Protein AF-W4UM68-F1 (afdb_monomer_lite)

pLDDT: mean 83.58, std 19.36, range [28.12, 98.81]

Structure (mmCIF, N/CA/C/O backbone):
data_AF-W4UM68-F1
#
_entry.id   AF-W4UM68-F1
#
loop_
_atom_site.group_PDB
_atom_site.id
_atom_site.type_symbol
_atom_site.label_atom_id
_atom_site.label_alt_id
_atom_site.label_comp_id
_atom_site.label_asym_id
_atom_site.label_entity_id
_atom_site.label_seq_id
_atom_site.pdbx_PDB_ins_code
_atom_site.Cartn_x
_atom_site.Cartn_y
_atom_site.Cartn_z
_atom_site.occupancy
_atom_site.B_iso_or_equiv
_atom_site.auth_seq_id
_atom_site.auth_comp_id
_atom_site.auth_asym_id
_atom_site.auth_atom_id
_atom_site.pdbx_PDB_model_num
ATOM 1 N N . MET A 1 1 ? -48.677 -49.303 -10.075 1.00 46.16 1 MET A N 1
ATOM 2 C CA . MET A 1 1 ? -49.625 -50.369 -9.675 1.00 46.16 1 MET A CA 1
ATOM 3 C C . MET A 1 1 ? -50.292 -50.061 -8.321 1.00 46.16 1 MET A C 1
ATOM 5 O O . MET A 1 1 ? -50.433 -50.946 -7.497 1.00 46.16 1 MET A O 1
ATOM 9 N N . ILE A 1 2 ? -50.721 -48.809 -8.090 1.00 36.78 2 ILE A N 1
ATOM 10 C CA . ILE A 1 2 ? -51.568 -48.382 -6.953 1.00 36.78 2 ILE A CA 1
ATOM 11 C C . ILE A 1 2 ? -52.483 -47.261 -7.480 1.00 36.78 2 ILE A C 1
ATOM 13 O O . ILE A 1 2 ? -52.414 -46.116 -7.061 1.00 36.78 2 ILE A O 1
ATOM 17 N N . LEU A 1 3 ? -53.251 -47.559 -8.528 1.00 40.09 3 LEU A N 1
ATOM 18 C CA . LEU A 1 3 ? -54.240 -46.632 -9.103 1.00 40.09 3 LEU A CA 1
ATOM 19 C C . LEU A 1 3 ? -55.590 -47.319 -9.368 1.00 40.09 3 LEU A C 1
ATOM 21 O O . LEU A 1 3 ? -56.478 -46.717 -9.949 1.00 40.09 3 LEU A O 1
ATOM 25 N N . ASN A 1 4 ? -55.768 -48.565 -8.912 1.00 44.94 4 ASN A N 1
ATOM 26 C CA . ASN A 1 4 ? -56.890 -49.413 -9.327 1.00 44.94 4 ASN A CA 1
ATOM 27 C C . ASN A 1 4 ? -57.819 -49.871 -8.188 1.00 44.94 4 ASN A C 1
ATOM 29 O O . ASN A 1 4 ? -58.494 -50.882 -8.328 1.00 44.94 4 ASN A O 1
ATOM 33 N N . ILE A 1 5 ? -57.868 -49.148 -7.061 1.00 46.00 5 ILE A N 1
ATOM 34 C CA . ILE A 1 5 ? -58.781 -49.476 -5.939 1.00 46.00 5 ILE A CA 1
ATOM 35 C C . ILE A 1 5 ? -59.782 -48.346 -5.626 1.00 46.00 5 ILE A C 1
ATOM 37 O O . ILE A 1 5 ? -60.757 -48.568 -4.918 1.00 46.00 5 ILE A O 1
ATOM 41 N N . TYR A 1 6 ? -59.648 -47.151 -6.208 1.00 41.59 6 TYR A N 1
ATOM 42 C CA . TYR A 1 6 ? -60.530 -46.031 -5.844 1.00 41.59 6 TYR A CA 1
ATOM 43 C C . TYR A 1 6 ? -61.902 -46.014 -6.534 1.00 41.59 6 TYR A C 1
ATOM 45 O O . TYR A 1 6 ? -62.747 -45.200 -6.176 1.00 41.59 6 TYR A O 1
ATOM 53 N N . HIS A 1 7 ? -62.174 -46.916 -7.482 1.00 42.81 7 HIS A N 1
ATOM 54 C CA . HIS A 1 7 ? -63.378 -46.807 -8.313 1.00 42.81 7 HIS A CA 1
ATOM 55 C C . HIS A 1 7 ? -64.623 -47.573 -7.810 1.00 42.81 7 HIS A C 1
ATOM 57 O O . HIS A 1 7 ? -65.645 -47.546 -8.494 1.00 42.81 7 HIS A O 1
ATOM 63 N N . ILE A 1 8 ? -64.585 -48.245 -6.644 1.00 44.06 8 ILE A N 1
ATOM 64 C CA . ILE A 1 8 ? -65.668 -49.167 -6.205 1.00 44.06 8 ILE A CA 1
ATOM 65 C C . ILE A 1 8 ? -66.183 -48.898 -4.768 1.00 44.06 8 ILE A C 1
ATOM 67 O O . ILE A 1 8 ? -66.708 -49.794 -4.127 1.00 44.06 8 ILE A O 1
ATOM 71 N N . LEU A 1 9 ? -66.100 -47.676 -4.222 1.00 39.34 9 LEU A N 1
ATOM 72 C CA . LEU A 1 9 ? -66.688 -47.396 -2.888 1.00 39.34 9 LEU A CA 1
ATOM 73 C C . LEU A 1 9 ? -67.488 -46.085 -2.756 1.00 39.34 9 LEU A C 1
ATOM 75 O O . LEU A 1 9 ? -67.764 -45.652 -1.646 1.00 39.34 9 LEU A O 1
ATOM 79 N N . CYS A 1 10 ? -67.939 -45.486 -3.862 1.00 41.22 10 CYS A N 1
ATOM 80 C CA . CYS A 1 10 ? -68.882 -44.354 -3.830 1.00 41.22 10 CYS A CA 1
ATOM 81 C C . CYS A 1 10 ? -70.210 -44.689 -4.524 1.00 41.22 10 CYS A C 1
ATOM 83 O O . CYS A 1 10 ? -70.720 -43.919 -5.336 1.00 41.22 10 CYS A O 1
ATOM 85 N N . LYS A 1 11 ? -70.776 -45.860 -4.217 1.00 46.94 11 LYS A N 1
ATOM 86 C CA . LYS A 1 11 ? -72.188 -46.138 -4.481 1.00 46.94 11 LYS A CA 1
ATOM 87 C C . LYS A 1 11 ? -72.894 -46.250 -3.134 1.00 46.94 11 LYS A C 1
ATOM 89 O O . LYS A 1 11 ? -72.558 -47.117 -2.342 1.00 46.94 11 LYS A O 1
ATOM 94 N N . GLU A 1 12 ? -73.863 -45.357 -2.959 1.00 45.59 12 GLU A N 1
ATOM 95 C CA . GLU A 1 12 ? -74.868 -45.289 -1.892 1.00 45.59 12 GLU A CA 1
ATOM 96 C C . GLU A 1 12 ? -74.512 -44.462 -0.636 1.00 45.59 12 GLU A C 1
ATOM 98 O O . GLU A 1 12 ? -73.661 -44.800 0.176 1.00 45.59 12 GLU A O 1
ATOM 103 N N . ASN A 1 13 ? -75.286 -43.377 -0.481 1.00 44.16 13 ASN A N 1
ATOM 104 C CA . ASN A 1 13 ? -75.595 -42.639 0.750 1.00 44.16 13 ASN A CA 1
ATOM 105 C C . ASN A 1 13 ? -74.514 -41.750 1.395 1.00 44.16 13 ASN A C 1
ATOM 107 O O . ASN A 1 13 ? -73.909 -42.110 2.397 1.00 44.16 13 ASN A O 1
ATOM 111 N N . ASN A 1 14 ? -74.395 -40.515 0.882 1.00 43.47 14 ASN A N 1
ATOM 112 C CA . ASN A 1 14 ? -74.393 -39.230 1.626 1.00 43.47 14 ASN A CA 1
ATOM 113 C C . ASN A 1 14 ? -73.586 -38.156 0.879 1.00 43.47 14 ASN A C 1
ATOM 115 O O . ASN A 1 14 ? -72.484 -37.770 1.271 1.00 43.47 14 ASN A O 1
ATOM 119 N N . HIS A 1 15 ? -74.184 -37.611 -0.181 1.00 45.41 15 HIS A N 1
ATOM 120 C CA . HIS A 1 15 ? -73.576 -36.595 -1.048 1.00 45.41 15 HIS A CA 1
ATOM 121 C C . HIS A 1 15 ? -73.260 -35.245 -0.369 1.00 45.41 15 HIS A C 1
ATOM 123 O O . HIS A 1 15 ? -72.615 -34.402 -0.984 1.00 45.41 15 HIS A O 1
ATOM 129 N N . TYR A 1 16 ? -73.665 -35.018 0.887 1.00 42.50 16 TYR A N 1
ATOM 130 C CA . TYR A 1 16 ? -73.477 -33.722 1.556 1.00 42.50 16 TYR A CA 1
ATOM 131 C C . TYR A 1 16 ? -72.309 -33.675 2.559 1.00 42.50 16 TYR A C 1
ATOM 133 O O . TYR A 1 16 ? -71.824 -32.590 2.884 1.00 42.50 16 TYR A O 1
ATOM 141 N N . PHE A 1 17 ? -71.819 -34.825 3.044 1.00 43.19 17 PHE A N 1
ATOM 142 C CA . PHE A 1 17 ? -70.740 -34.874 4.046 1.00 43.19 17 PHE A CA 1
ATOM 143 C C . PHE A 1 17 ? -69.341 -35.040 3.418 1.00 43.19 17 PHE A C 1
ATOM 145 O O . PHE A 1 17 ? -68.350 -34.558 3.972 1.00 43.19 17 PHE A O 1
ATOM 152 N N . SER A 1 18 ? -69.248 -35.651 2.229 1.00 47.53 18 SER A N 1
ATOM 153 C CA . SER A 1 18 ? -67.964 -35.871 1.537 1.00 47.53 18 SER A CA 1
ATOM 154 C C . SER A 1 18 ? -67.383 -34.569 0.968 1.00 47.53 18 SER A C 1
ATOM 156 O O . SER A 1 18 ? -66.203 -34.292 1.177 1.00 47.53 18 SER A O 1
ATOM 158 N N . MET A 1 19 ? -68.228 -33.696 0.401 1.00 46.91 19 MET A N 1
ATOM 159 C CA . MET A 1 19 ? -67.792 -32.426 -0.193 1.00 46.91 19 MET A CA 1
ATOM 160 C C . MET A 1 19 ? -67.047 -31.530 0.806 1.00 46.91 19 MET A C 1
ATOM 162 O O . MET A 1 19 ? -65.942 -31.077 0.524 1.00 46.91 19 MET A O 1
ATOM 166 N N . LYS A 1 20 ? -67.595 -31.286 2.008 1.00 47.84 20 LYS A N 1
ATOM 167 C CA . LYS A 1 20 ? -66.935 -30.419 3.011 1.00 47.84 20 LYS A CA 1
ATOM 168 C C . LYS A 1 20 ? -65.564 -30.944 3.447 1.00 47.84 20 LYS A C 1
ATOM 170 O O . LYS A 1 20 ? -64.701 -30.148 3.814 1.00 47.84 20 LYS A O 1
ATOM 175 N N . THR A 1 21 ? -65.376 -32.259 3.421 1.00 50.56 21 THR A N 1
ATOM 176 C CA . THR A 1 21 ? -64.133 -32.916 3.833 1.00 50.56 21 THR A CA 1
ATOM 177 C C . THR A 1 21 ? -63.099 -32.862 2.703 1.00 50.56 21 THR A C 1
ATOM 179 O O . THR A 1 21 ? -61.952 -32.492 2.946 1.00 50.56 21 THR A O 1
ATOM 182 N N . GLU A 1 22 ? -63.519 -33.076 1.452 1.00 52.66 22 GLU A N 1
ATOM 183 C CA . GLU A 1 22 ? -62.681 -32.925 0.252 1.00 52.66 22 GLU A CA 1
ATOM 184 C C . GLU A 1 22 ? -62.224 -31.480 0.017 1.00 52.66 22 GLU A C 1
ATOM 186 O O . GLU A 1 22 ? -61.041 -31.248 -0.245 1.00 52.66 22 GLU A O 1
ATOM 191 N N . TYR A 1 23 ? -63.108 -30.487 0.185 1.00 52.81 23 TYR A N 1
ATOM 192 C CA . TYR A 1 23 ? -62.737 -29.067 0.085 1.00 52.81 23 TYR A CA 1
ATOM 193 C C . TYR A 1 23 ? -61.745 -28.656 1.178 1.00 52.81 23 TYR A C 1
ATOM 195 O O . TYR A 1 23 ? -60.839 -27.862 0.934 1.00 52.81 23 TYR A O 1
ATOM 203 N N . ARG A 1 24 ? -61.868 -29.216 2.388 1.00 54.75 24 ARG A N 1
ATOM 204 C CA . ARG A 1 24 ? -60.917 -28.957 3.477 1.00 54.75 24 ARG A CA 1
ATOM 205 C C . ARG A 1 24 ? -59.555 -29.592 3.216 1.00 54.75 24 ARG A C 1
ATOM 207 O O . ARG A 1 24 ? -58.555 -28.918 3.449 1.00 54.75 24 ARG A O 1
ATOM 214 N N . CYS A 1 25 ? -59.506 -30.826 2.708 1.00 53.31 25 CYS A N 1
ATOM 215 C CA . CYS A 1 25 ? -58.262 -31.518 2.350 1.00 53.31 25 CYS A CA 1
ATOM 216 C C . CYS A 1 25 ? -57.537 -30.859 1.168 1.00 53.31 25 CYS A C 1
ATOM 218 O O . CYS A 1 25 ? -56.324 -30.682 1.220 1.00 53.31 25 CYS A O 1
ATOM 220 N N . THR A 1 26 ? -58.259 -30.440 0.129 1.00 61.75 26 THR A N 1
ATOM 221 C CA . THR A 1 26 ? -57.668 -29.738 -1.027 1.00 61.75 26 THR A CA 1
ATOM 222 C C . THR A 1 26 ? -57.156 -28.346 -0.656 1.00 61.75 26 THR A C 1
ATOM 224 O O . THR A 1 26 ? -56.062 -27.971 -1.076 1.00 61.75 26 THR A O 1
ATOM 227 N N . LEU A 1 27 ? -57.873 -27.612 0.204 1.00 60.66 27 LEU A N 1
ATOM 228 C CA . LEU A 1 27 ? -57.419 -26.314 0.710 1.00 60.66 27 LEU A CA 1
ATOM 229 C C . LEU A 1 27 ? -56.190 -26.448 1.627 1.00 60.66 27 LEU A C 1
ATOM 231 O O . LEU A 1 27 ? -55.250 -25.671 1.496 1.00 60.66 27 LEU A O 1
ATOM 235 N N . THR A 1 28 ? -56.147 -27.450 2.516 1.00 62.97 28 THR A N 1
ATOM 236 C CA . THR A 1 28 ? -54.965 -27.688 3.373 1.00 62.97 28 THR A CA 1
ATOM 237 C C . THR A 1 28 ? -53.754 -28.158 2.574 1.00 62.97 28 THR A C 1
ATOM 239 O O . THR A 1 28 ? -52.660 -27.656 2.812 1.00 62.97 28 THR A O 1
ATOM 242 N N . LEU A 1 29 ? -53.925 -29.041 1.585 1.00 62.03 29 LEU A N 1
ATOM 243 C CA . LEU A 1 29 ? -52.841 -29.451 0.683 1.00 62.03 29 LEU A CA 1
ATOM 244 C C . LEU A 1 29 ? -52.323 -28.280 -0.159 1.00 62.03 29 LEU A C 1
ATOM 246 O O . LEU A 1 29 ? -51.113 -28.139 -0.304 1.00 62.03 29 LEU A O 1
ATOM 250 N N . GLY A 1 30 ? -53.209 -27.405 -0.648 1.00 66.75 30 GLY A N 1
ATOM 251 C CA . GLY A 1 30 ? -52.826 -26.185 -1.364 1.00 66.75 30 GLY A CA 1
ATOM 252 C C . GLY A 1 30 ? -52.080 -25.179 -0.484 1.00 66.75 30 GLY A C 1
ATOM 253 O O . GLY A 1 30 ? -51.106 -24.576 -0.936 1.00 66.75 30 GLY A O 1
ATOM 254 N N . ILE A 1 31 ? -52.465 -25.039 0.790 1.00 68.12 31 ILE A N 1
ATOM 255 C CA . ILE A 1 31 ? -51.754 -24.202 1.772 1.00 68.12 31 ILE A CA 1
ATOM 256 C C . ILE A 1 31 ? -50.375 -24.795 2.096 1.00 68.12 31 ILE A C 1
ATOM 258 O O . ILE A 1 31 ? -49.393 -24.062 2.143 1.00 68.12 31 ILE A O 1
ATOM 262 N N . ILE A 1 32 ? -50.261 -26.116 2.249 1.00 68.31 32 ILE A N 1
ATOM 263 C CA . ILE A 1 32 ? -48.970 -26.787 2.477 1.00 68.31 32 ILE A CA 1
ATOM 264 C C . ILE A 1 32 ? -48.056 -26.633 1.256 1.00 68.31 32 ILE A C 1
ATOM 266 O O . ILE A 1 32 ? -46.893 -26.285 1.429 1.00 68.31 32 ILE A O 1
ATOM 270 N N . PHE A 1 33 ? -48.576 -26.813 0.036 1.00 64.12 33 PHE A N 1
ATOM 271 C CA . PHE A 1 33 ? -47.802 -26.643 -1.200 1.00 64.12 33 PHE A CA 1
ATOM 272 C C . PHE A 1 33 ? -47.329 -25.199 -1.397 1.00 64.12 33 PHE A C 1
ATOM 274 O O . PHE A 1 33 ? -46.189 -24.964 -1.794 1.00 64.12 33 PHE A O 1
ATOM 281 N N . SER A 1 34 ? -48.183 -24.221 -1.089 1.00 63.19 34 SER A N 1
ATOM 282 C CA . SER A 1 34 ? -47.840 -22.798 -1.191 1.00 63.19 34 SER A CA 1
ATOM 283 C C . SER A 1 34 ? -46.871 -22.351 -0.094 1.00 63.19 34 SER A C 1
ATOM 285 O O . SER A 1 34 ? -45.933 -21.622 -0.403 1.00 63.19 34 SER A O 1
ATOM 287 N N . LEU A 1 35 ? -46.999 -22.851 1.141 1.00 62.62 35 LEU A N 1
ATOM 288 C CA . LEU A 1 35 ? -46.018 -22.636 2.213 1.00 62.62 35 LEU A CA 1
ATOM 289 C C . LEU A 1 35 ? -44.677 -23.324 1.916 1.00 62.62 35 LEU A C 1
ATOM 291 O O . LEU A 1 35 ? -43.630 -22.727 2.153 1.00 62.62 35 LEU A O 1
ATOM 295 N N . SER A 1 36 ? -44.676 -24.534 1.342 1.00 61.16 36 SER A N 1
ATOM 296 C CA . SER A 1 36 ? -43.442 -25.221 0.936 1.00 61.16 36 SER A CA 1
ATOM 297 C C . SER A 1 36 ? -42.757 -24.536 -0.244 1.00 61.16 36 SER A C 1
ATOM 299 O O . SER A 1 36 ? -41.532 -24.475 -0.282 1.00 61.16 36 SER A O 1
ATOM 301 N N . PHE A 1 37 ? -43.531 -23.974 -1.179 1.00 61.31 37 PHE A N 1
ATOM 302 C CA . PHE A 1 37 ? -43.010 -23.190 -2.299 1.00 61.31 37 PHE A CA 1
ATOM 303 C C . PHE A 1 37 ? -42.438 -21.851 -1.808 1.00 61.31 37 PHE A C 1
ATOM 305 O O . PHE A 1 37 ? -41.330 -21.492 -2.191 1.00 61.31 37 PHE A O 1
ATOM 312 N N . LEU A 1 38 ? -43.109 -21.168 -0.869 1.00 58.19 38 LEU A N 1
ATOM 313 C CA . LEU A 1 38 ? -42.574 -19.964 -0.218 1.00 58.19 38 LEU A CA 1
ATOM 314 C C . LEU A 1 38 ? -41.279 -20.256 0.563 1.00 58.19 38 LEU A C 1
ATOM 316 O O . LEU A 1 38 ? -40.340 -19.468 0.495 1.00 58.19 38 LEU A O 1
ATOM 320 N N . CYS A 1 39 ? -41.197 -21.400 1.253 1.00 55.53 39 CYS A N 1
ATOM 321 C CA . CYS A 1 39 ? -39.974 -21.855 1.925 1.00 55.53 39 CYS A CA 1
ATOM 322 C C . CYS A 1 39 ? -38.842 -22.195 0.942 1.00 55.53 39 CYS A C 1
ATOM 324 O O . CYS A 1 39 ? -37.682 -21.925 1.233 1.00 55.53 39 CYS A O 1
ATOM 326 N N . PHE A 1 40 ? -39.146 -22.749 -0.234 1.00 54.91 40 PHE A N 1
ATOM 327 C CA . PHE A 1 40 ? -38.128 -23.046 -1.248 1.00 54.91 40 PHE A CA 1
ATOM 328 C C . PHE A 1 40 ? -37.497 -21.771 -1.834 1.00 54.91 40 PHE A C 1
ATOM 330 O O . PHE A 1 40 ? -36.290 -21.737 -2.072 1.00 54.91 40 PHE A O 1
ATOM 337 N N . PHE A 1 41 ? -38.279 -20.698 -2.003 1.00 54.06 41 PHE A N 1
ATOM 338 C CA . PHE A 1 41 ? -37.764 -19.410 -2.485 1.00 54.06 41 PHE A CA 1
ATOM 339 C C . PHE A 1 41 ? -36.992 -18.617 -1.422 1.00 54.06 41 PHE A C 1
ATOM 341 O O . PHE A 1 41 ? -36.070 -17.883 -1.778 1.00 54.06 41 PHE A O 1
ATOM 348 N N . THR A 1 42 ? -37.291 -18.779 -0.129 1.00 51.62 42 THR A N 1
ATOM 349 C CA . THR A 1 42 ? -36.518 -18.114 0.937 1.00 51.62 42 THR A CA 1
ATOM 350 C C . THR A 1 42 ? -35.164 -18.777 1.195 1.00 51.62 42 THR A C 1
ATOM 352 O O . THR A 1 42 ? -34.214 -18.082 1.551 1.00 51.62 42 THR A O 1
ATOM 355 N N . ILE A 1 43 ? -35.024 -20.084 0.947 1.00 52.19 43 ILE A N 1
ATOM 356 C CA . ILE A 1 43 ? -33.739 -20.797 1.080 1.00 52.19 43 ILE A CA 1
ATOM 357 C C . ILE A 1 43 ? -32.812 -20.509 -0.118 1.00 52.19 43 ILE A C 1
ATOM 359 O O . ILE A 1 43 ? -31.598 -20.439 0.051 1.00 52.19 43 ILE A O 1
ATOM 363 N N . ALA A 1 44 ? -33.363 -20.266 -1.313 1.00 51.84 44 ALA A N 1
ATOM 364 C CA . ALA A 1 44 ? -32.578 -19.971 -2.518 1.00 51.84 44 ALA A CA 1
ATOM 365 C C . ALA A 1 44 ? -31.965 -18.552 -2.554 1.00 51.84 44 ALA A C 1
ATOM 367 O O . ALA A 1 44 ? -31.066 -18.297 -3.352 1.00 51.84 44 ALA A O 1
ATOM 368 N N . GLY A 1 45 ? -32.438 -17.629 -1.709 1.00 49.16 45 GLY A N 1
ATOM 369 C CA . GLY A 1 45 ? -31.999 -16.226 -1.695 1.00 49.16 45 GLY A CA 1
ATOM 370 C C . GLY A 1 45 ? -30.942 -15.874 -0.645 1.00 49.16 45 GLY A C 1
ATOM 371 O O . GLY A 1 45 ? -30.504 -14.727 -0.591 1.00 49.16 45 GLY A O 1
ATOM 372 N N . CYS A 1 46 ? -30.531 -16.816 0.207 1.00 47.81 46 CYS A N 1
ATOM 373 C CA . CYS A 1 46 ? -29.590 -16.539 1.290 1.00 47.81 46 CYS A CA 1
ATOM 374 C C . CYS A 1 46 ? -28.146 -16.799 0.840 1.00 47.81 46 CYS A C 1
ATOM 376 O O . CYS A 1 46 ? -27.478 -17.696 1.348 1.00 47.81 46 CYS A O 1
ATOM 378 N N . THR A 1 47 ? -27.664 -16.027 -0.135 1.00 63.28 47 THR A N 1
ATOM 379 C CA . THR A 1 47 ? -26.236 -16.031 -0.474 1.00 63.28 47 THR A CA 1
ATOM 380 C C . THR A 1 47 ? -25.455 -15.430 0.689 1.00 63.28 47 THR A C 1
ATOM 382 O O . THR A 1 47 ? -25.759 -14.316 1.131 1.00 63.28 47 THR A O 1
ATOM 385 N N . SER A 1 48 ? -24.470 -16.153 1.217 1.00 77.06 48 SER A N 1
ATOM 386 C CA . SER A 1 48 ? -23.604 -15.621 2.263 1.00 77.06 48 SER A CA 1
ATOM 387 C C . SER A 1 48 ? -22.841 -14.410 1.725 1.00 77.06 48 SER A C 1
ATOM 389 O O . SER A 1 48 ? -22.461 -14.353 0.554 1.00 77.06 48 SER A O 1
ATOM 391 N N . LYS A 1 49 ? -22.563 -13.443 2.606 1.00 85.56 49 LYS A N 1
ATOM 392 C CA . LYS A 1 49 ? -21.761 -12.247 2.301 1.00 85.56 49 LYS A CA 1
ATOM 393 C C . LYS A 1 49 ? -20.414 -12.571 1.630 1.00 85.56 49 LYS A C 1
ATOM 395 O O . LYS A 1 49 ? -19.859 -11.729 0.929 1.00 85.56 49 LYS A O 1
ATOM 400 N N . TYR A 1 50 ? -19.897 -13.780 1.841 1.00 91.69 50 TYR A N 1
ATOM 401 C CA . TYR A 1 50 ? -18.602 -14.225 1.344 1.00 91.69 50 TYR A CA 1
ATOM 402 C C . TYR A 1 50 ? -18.683 -15.100 0.091 1.00 91.69 50 TYR A C 1
ATOM 404 O O . TYR A 1 50 ? -17.634 -15.387 -0.475 1.00 91.69 50 TYR A O 1
ATOM 412 N N . ASP A 1 51 ? -19.872 -15.502 -0.374 1.00 91.12 51 ASP A N 1
ATOM 413 C CA . ASP A 1 51 ? -20.024 -16.513 -1.435 1.00 91.12 51 ASP A CA 1
ATOM 414 C C . ASP A 1 51 ? -19.228 -16.163 -2.691 1.00 91.12 51 ASP A C 1
ATOM 416 O O . ASP A 1 51 ? -18.455 -16.982 -3.185 1.00 91.12 51 ASP A O 1
ATOM 420 N N . TYR A 1 52 ? -19.353 -14.922 -3.163 1.00 92.88 52 TYR A N 1
ATOM 421 C CA . TYR A 1 52 ? -18.621 -14.439 -4.332 1.00 92.88 52 TYR A CA 1
ATOM 422 C C . TYR A 1 52 ? -17.098 -14.504 -4.134 1.00 92.88 52 TYR A C 1
ATOM 424 O O . TYR A 1 52 ? -16.370 -14.997 -4.994 1.00 92.88 52 TYR A O 1
ATOM 432 N N . ILE A 1 53 ? -16.603 -14.062 -2.975 1.00 95.31 53 ILE A N 1
ATOM 433 C CA . ILE A 1 53 ? -15.166 -14.066 -2.687 1.00 95.31 53 ILE A CA 1
ATOM 434 C C . ILE A 1 53 ? -14.643 -15.487 -2.477 1.00 95.31 53 ILE A C 1
ATOM 436 O O . ILE A 1 53 ? -13.550 -15.794 -2.937 1.00 95.31 53 ILE A O 1
ATOM 440 N N . TYR A 1 54 ? -15.401 -16.379 -1.843 1.00 95.19 54 TYR A N 1
ATOM 441 C CA . TYR A 1 54 ? -15.008 -17.779 -1.669 1.00 95.19 54 TYR A CA 1
ATOM 442 C C . TYR A 1 54 ? -15.016 -18.558 -2.983 1.00 95.19 54 TYR A C 1
ATOM 444 O O . TYR A 1 54 ? -14.143 -19.403 -3.184 1.00 95.19 54 TYR A O 1
ATOM 452 N N . GLN A 1 55 ? -15.925 -18.238 -3.907 1.00 94.12 55 GLN A N 1
ATOM 453 C CA . GLN A 1 55 ? -15.866 -18.749 -5.279 1.00 94.12 55 GLN A CA 1
ATOM 454 C C . GLN A 1 55 ? -14.577 -18.308 -5.978 1.00 94.12 55 GLN A C 1
ATOM 456 O O . GLN A 1 55 ? -13.908 -19.130 -6.605 1.00 94.12 55 GLN A O 1
ATOM 461 N N . ILE A 1 56 ? -14.192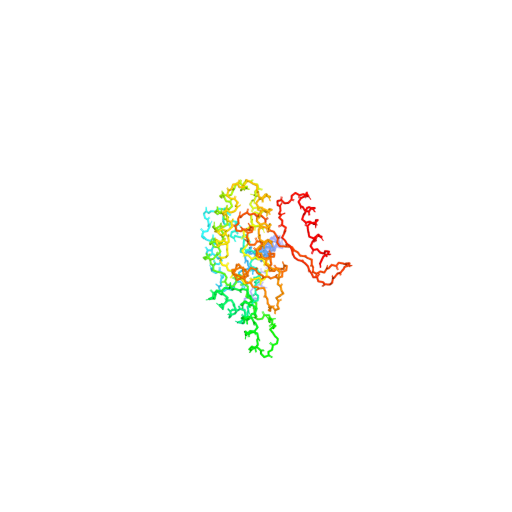 -17.036 -5.826 1.00 93.94 56 ILE A N 1
ATOM 462 C CA . ILE A 1 56 ? -12.926 -16.526 -6.363 1.00 93.94 56 ILE A CA 1
ATOM 463 C C . ILE A 1 56 ? -11.731 -17.207 -5.692 1.00 93.94 56 ILE A C 1
ATOM 465 O O . ILE A 1 56 ? -10.818 -17.624 -6.397 1.00 93.94 56 ILE A O 1
ATOM 469 N N . ALA A 1 57 ? -11.728 -17.334 -4.365 1.00 95.31 57 ALA A N 1
ATOM 470 C CA . ALA A 1 57 ? -10.605 -17.835 -3.573 1.00 95.31 57 ALA A CA 1
ATOM 471 C C . ALA A 1 57 ? -10.263 -19.307 -3.846 1.00 95.31 57 ALA A C 1
ATOM 473 O O . ALA A 1 57 ? -9.120 -19.713 -3.639 1.00 95.31 57 ALA A O 1
ATOM 474 N N . LYS A 1 58 ? -11.228 -20.105 -4.323 1.00 94.19 58 LYS A N 1
ATOM 475 C CA . LYS A 1 58 ? -11.072 -21.549 -4.566 1.00 94.19 58 LYS A CA 1
ATOM 476 C C . LYS A 1 58 ? -10.566 -22.260 -3.302 1.00 94.19 58 LYS A C 1
ATOM 478 O O . LYS A 1 58 ? -11.238 -22.236 -2.273 1.00 94.19 58 LYS A O 1
ATOM 483 N N . GLU A 1 59 ? -9.395 -22.886 -3.365 1.00 95.44 59 GLU A N 1
ATOM 484 C CA . GLU A 1 59 ? -8.755 -23.584 -2.244 1.00 95.44 59 GLU A CA 1
ATOM 485 C C . GLU A 1 59 ? -8.277 -22.607 -1.155 1.00 95.44 59 GLU A C 1
ATOM 487 O O . GLU A 1 59 ? -8.320 -22.932 0.029 1.00 95.44 59 GLU A O 1
ATOM 492 N N . ASN A 1 60 ? -7.943 -21.361 -1.518 1.00 97.56 60 ASN A N 1
ATOM 493 C CA . ASN A 1 60 ? -7.451 -20.345 -0.582 1.00 97.56 60 ASN A CA 1
ATOM 494 C C . ASN A 1 60 ? -8.544 -19.773 0.344 1.00 97.56 60 ASN A C 1
ATOM 496 O O . ASN A 1 60 ? -8.258 -18.977 1.238 1.00 97.56 60 ASN A O 1
ATOM 500 N N . LYS A 1 61 ? -9.810 -20.191 0.188 1.00 96.69 61 LYS A N 1
ATOM 501 C CA . LYS A 1 61 ? -10.905 -19.809 1.099 1.00 96.69 61 LYS A CA 1
ATOM 502 C C . LYS A 1 61 ? -10.599 -20.150 2.564 1.00 96.69 61 LYS A C 1
ATOM 504 O O . LYS A 1 61 ? -11.065 -19.450 3.459 1.00 96.69 61 LYS A O 1
ATOM 509 N N . GLU A 1 62 ? -9.805 -21.195 2.811 1.00 97.50 62 GLU A N 1
ATOM 510 C CA . GLU A 1 62 ? -9.388 -21.587 4.160 1.00 97.50 62 GLU A CA 1
ATOM 511 C C . GLU A 1 62 ? -8.512 -20.521 4.822 1.00 97.50 62 GLU A C 1
ATOM 513 O O . GLU A 1 62 ? -8.694 -20.234 6.003 1.00 97.50 62 GLU A O 1
ATOM 518 N N . GLU A 1 63 ? -7.609 -19.882 4.073 1.00 98.56 63 GLU A N 1
ATOM 519 C CA . GLU A 1 63 ? -6.806 -18.769 4.587 1.00 98.56 63 GLU A CA 1
ATOM 520 C C . GLU A 1 63 ? -7.700 -17.583 4.962 1.00 98.56 63 GLU A C 1
ATOM 522 O O . GLU A 1 63 ? -7.537 -17.003 6.034 1.00 98.56 63 GLU A O 1
ATOM 527 N N . LEU A 1 64 ? -8.707 -17.265 4.144 1.00 98.12 64 LEU A N 1
ATOM 528 C CA . LEU A 1 64 ? -9.650 -16.181 4.439 1.00 98.12 64 LEU A CA 1
ATOM 529 C C . LEU A 1 64 ? -10.490 -16.482 5.691 1.00 98.12 64 LEU A C 1
ATOM 531 O O . LEU A 1 64 ? -10.671 -15.609 6.542 1.00 98.12 64 LEU A O 1
ATOM 535 N N . GLN A 1 65 ? -10.956 -17.724 5.848 1.00 97.81 65 GLN A N 1
ATOM 536 C CA . GLN A 1 65 ? -11.691 -18.151 7.041 1.00 97.81 65 GLN A CA 1
ATOM 537 C C . GLN A 1 65 ? -10.817 -18.086 8.302 1.00 97.81 65 GLN A C 1
ATOM 539 O O . GLN A 1 65 ? -11.275 -17.587 9.331 1.00 97.81 65 GLN A O 1
ATOM 544 N N . LYS A 1 66 ? -9.539 -18.488 8.220 1.00 98.69 66 LYS A N 1
ATOM 545 C CA . LYS A 1 66 ? -8.585 -18.382 9.340 1.00 98.69 66 LYS A CA 1
ATOM 546 C C . LYS A 1 66 ? -8.464 -16.949 9.864 1.00 98.69 66 LYS A C 1
ATOM 548 O O . LYS A 1 66 ? -8.372 -16.766 11.074 1.00 98.69 66 LYS A O 1
ATOM 553 N N . VAL A 1 67 ? -8.497 -15.933 8.996 1.00 98.69 67 VAL A N 1
ATOM 554 C CA . VAL A 1 67 ? -8.461 -14.519 9.427 1.00 98.69 67 VAL A CA 1
ATOM 555 C C . VAL A 1 67 ? -9.712 -14.147 10.228 1.00 98.69 67 VAL A C 1
ATOM 557 O O . VAL A 1 67 ? -9.604 -13.515 11.280 1.00 98.69 67 VAL A O 1
ATOM 560 N N . LEU A 1 68 ? -10.899 -14.542 9.760 1.00 98.31 68 LEU A N 1
ATOM 561 C CA . LEU A 1 68 ? -12.158 -14.273 10.466 1.00 98.31 68 LEU A CA 1
ATOM 562 C C . LEU A 1 68 ? -12.194 -14.978 11.827 1.00 98.31 68 LEU A C 1
ATOM 564 O O . LEU A 1 68 ? -12.573 -14.371 12.831 1.00 98.31 68 LEU A O 1
ATOM 568 N N . ASP A 1 69 ? -11.757 -16.235 11.876 1.00 98.44 69 ASP A N 1
ATOM 569 C CA . ASP A 1 69 ? -11.699 -17.014 13.113 1.00 98.44 69 ASP A CA 1
ATOM 570 C C . ASP A 1 69 ? -10.694 -16.427 14.109 1.00 98.44 69 ASP A C 1
ATOM 572 O O . ASP A 1 69 ? -10.994 -16.341 15.304 1.00 98.44 69 ASP A O 1
ATOM 576 N N . TYR A 1 70 ? -9.542 -15.952 13.622 1.00 98.69 70 TYR A N 1
ATOM 577 C CA . TYR A 1 70 ? -8.519 -15.297 14.439 1.00 98.69 70 TYR A CA 1
ATOM 578 C C . TYR A 1 70 ? -9.080 -14.087 15.200 1.00 98.69 70 TYR A C 1
ATOM 580 O O . TYR A 1 70 ? -8.825 -13.927 16.394 1.00 98.69 70 TYR A O 1
ATOM 588 N N . TYR A 1 71 ? -9.915 -13.272 14.548 1.00 98.62 71 TYR A N 1
ATOM 589 C CA . TYR A 1 71 ? -10.514 -12.079 15.154 1.00 98.62 71 TYR A CA 1
ATOM 590 C C . TYR A 1 71 ? -11.903 -12.296 15.760 1.00 98.62 71 TYR A C 1
ATOM 592 O O . TYR A 1 71 ? -12.526 -11.334 16.199 1.00 98.62 71 TYR A O 1
ATOM 600 N N . LYS A 1 72 ? -12.402 -13.532 15.873 1.00 97.50 72 LYS A N 1
ATOM 601 C CA . LYS A 1 72 ? -13.773 -13.827 16.342 1.00 97.50 72 LYS A CA 1
ATOM 602 C C . LYS A 1 72 ? -14.130 -13.218 17.708 1.00 97.50 72 LYS A C 1
ATOM 604 O O . LYS A 1 72 ? -15.303 -12.983 17.988 1.00 97.50 72 LYS A O 1
ATOM 609 N N . LYS A 1 73 ? -13.133 -12.968 18.564 1.00 98.00 73 LYS A N 1
ATOM 610 C CA . LYS A 1 73 ? -13.297 -12.336 19.889 1.00 98.00 73 LYS A CA 1
ATOM 611 C C . LYS A 1 73 ? -13.064 -10.817 19.895 1.00 98.00 73 LYS A C 1
ATOM 613 O O . LYS A 1 73 ? -13.416 -10.167 20.872 1.00 98.00 73 LYS A O 1
ATOM 618 N N . ASP A 1 74 ? -12.496 -10.250 18.832 1.00 98.06 74 ASP A N 1
ATOM 619 C CA . ASP A 1 74 ? -12.264 -8.811 18.670 1.00 98.06 74 ASP A CA 1
ATOM 620 C C . ASP A 1 74 ? -13.241 -8.260 17.627 1.00 98.06 74 ASP A C 1
ATOM 622 O O . ASP A 1 74 ? -12.994 -8.300 16.423 1.00 98.06 74 ASP A O 1
ATOM 626 N N . SER A 1 75 ? -14.377 -7.738 18.095 1.00 96.56 75 SER A N 1
ATOM 627 C CA . SER A 1 75 ? -15.460 -7.295 17.206 1.00 96.56 75 SER A CA 1
ATOM 628 C C . SER A 1 75 ? -15.048 -6.209 16.203 1.00 96.56 75 SER A C 1
ATOM 630 O O . SER A 1 75 ? -15.640 -6.123 15.126 1.00 96.56 75 SER A O 1
ATOM 632 N N . ILE A 1 76 ? -14.050 -5.379 16.525 1.00 98.00 76 ILE A N 1
ATOM 633 C CA . ILE A 1 76 ? -13.629 -4.269 15.664 1.00 98.00 76 ILE A CA 1
ATOM 634 C C . ILE A 1 76 ? -12.642 -4.779 14.615 1.00 98.00 76 ILE A C 1
ATOM 636 O O . ILE A 1 76 ? -12.810 -4.487 13.428 1.00 98.00 76 ILE A O 1
ATOM 640 N N . LYS A 1 77 ? -11.654 -5.590 15.009 1.00 98.69 77 LYS A N 1
ATOM 641 C CA . LYS A 1 77 ? -10.743 -6.215 14.039 1.00 98.69 77 LYS A CA 1
ATOM 642 C C . LYS A 1 77 ? -11.448 -7.242 13.159 1.00 98.69 77 LYS A C 1
ATOM 644 O O . LYS A 1 77 ? -11.124 -7.331 11.980 1.00 98.69 77 LYS A O 1
ATOM 649 N N . TYR A 1 78 ? -12.468 -7.933 13.671 1.00 98.69 78 TYR A N 1
ATOM 650 C CA . TYR A 1 78 ? -13.321 -8.808 12.865 1.00 98.69 78 TYR A CA 1
ATOM 651 C C . TYR A 1 78 ? -14.000 -8.033 11.734 1.00 98.69 78 TYR A C 1
ATOM 653 O O . TYR A 1 78 ? -13.940 -8.450 10.584 1.00 98.69 78 TYR A O 1
ATOM 661 N N . LYS A 1 79 ? -14.587 -6.864 12.032 1.00 98.56 79 LYS A N 1
ATOM 662 C CA . LYS A 1 79 ? -15.189 -5.991 11.009 1.00 98.56 79 LYS A CA 1
ATOM 663 C C . LYS A 1 79 ? -14.165 -5.499 9.984 1.00 98.56 79 LYS A C 1
ATOM 665 O O . LYS A 1 79 ? -14.494 -5.368 8.813 1.00 98.56 79 LYS A O 1
ATOM 670 N N . ALA A 1 80 ? -12.929 -5.236 10.406 1.00 98.69 80 ALA A N 1
ATOM 671 C CA . ALA A 1 80 ? -11.851 -4.841 9.502 1.00 98.69 80 ALA A CA 1
ATOM 672 C C . ALA A 1 80 ? -11.402 -6.000 8.592 1.00 98.69 80 ALA A C 1
ATOM 674 O O . ALA A 1 80 ? -11.175 -5.795 7.400 1.00 98.69 80 ALA A O 1
ATOM 675 N N . ALA A 1 81 ? -11.310 -7.219 9.133 1.00 98.69 81 ALA A N 1
ATOM 676 C CA . ALA A 1 81 ? -11.040 -8.430 8.363 1.00 98.69 81 ALA A CA 1
ATOM 677 C C . ALA A 1 81 ? -12.148 -8.707 7.341 1.00 98.69 81 ALA A C 1
ATOM 679 O O . ALA A 1 81 ? -11.864 -8.925 6.167 1.00 98.69 81 ALA A O 1
ATOM 680 N N . ASP A 1 82 ? -13.403 -8.631 7.778 1.00 98.19 82 ASP A N 1
ATOM 681 C CA . ASP A 1 82 ? -14.594 -8.736 6.939 1.00 98.19 82 ASP A CA 1
ATOM 682 C C . ASP A 1 82 ? -14.596 -7.691 5.808 1.00 98.19 82 ASP A C 1
ATOM 684 O O . ASP A 1 82 ? -14.804 -8.048 4.646 1.00 98.19 82 ASP A O 1
ATOM 688 N N . PHE A 1 83 ? -14.282 -6.428 6.118 1.00 98.19 83 PHE A N 1
ATOM 689 C CA . PHE A 1 83 ? -14.124 -5.372 5.117 1.00 98.19 83 PHE A CA 1
ATOM 690 C C . PHE A 1 83 ? -13.049 -5.721 4.084 1.00 98.19 83 PHE A C 1
ATOM 692 O O . PHE A 1 83 ? -13.304 -5.613 2.887 1.00 98.19 83 PHE A O 1
ATOM 699 N N . LEU A 1 84 ? -11.860 -6.161 4.514 1.00 97.81 84 LEU A N 1
ATOM 700 C CA . LEU A 1 84 ? -10.807 -6.545 3.574 1.00 97.81 84 LEU A CA 1
ATOM 701 C C . LEU A 1 84 ? -11.254 -7.713 2.701 1.00 97.81 84 LEU A C 1
ATOM 703 O O . LEU A 1 84 ? -11.243 -7.561 1.485 1.00 97.81 84 LEU A O 1
ATOM 707 N N . ILE A 1 85 ? -11.691 -8.823 3.307 1.00 97.62 85 ILE A N 1
ATOM 708 C CA . ILE A 1 85 ? -12.069 -10.068 2.619 1.00 97.62 85 ILE A CA 1
ATOM 709 C C . ILE A 1 85 ? -13.145 -9.810 1.571 1.00 97.62 85 ILE A C 1
ATOM 711 O O . ILE A 1 85 ? -12.994 -10.229 0.426 1.00 97.62 85 ILE A O 1
ATOM 715 N N . THR A 1 86 ? -14.192 -9.063 1.916 1.00 96.06 86 THR A N 1
ATOM 716 C CA . THR A 1 86 ? -15.272 -8.754 0.967 1.00 96.06 86 THR A CA 1
ATOM 717 C C . THR A 1 86 ? -14.852 -7.887 -0.222 1.00 96.06 86 THR A C 1
ATOM 719 O O . THR A 1 86 ? -15.582 -7.831 -1.208 1.00 96.06 86 THR A O 1
ATOM 722 N N . ASN A 1 87 ? -13.661 -7.281 -0.186 1.00 95.12 87 ASN A N 1
ATOM 723 C CA . ASN A 1 87 ? -13.109 -6.445 -1.253 1.00 95.12 87 ASN A CA 1
ATOM 724 C C . ASN A 1 87 ? -11.879 -7.077 -1.948 1.00 95.12 87 ASN A C 1
ATOM 726 O O . ASN A 1 87 ? -11.150 -6.390 -2.660 1.00 95.12 87 ASN A O 1
ATOM 730 N N . MET A 1 88 ? -11.642 -8.390 -1.799 1.00 94.50 88 MET A N 1
ATOM 731 C CA . MET A 1 88 ? -10.470 -9.093 -2.372 1.00 94.50 88 MET A CA 1
ATOM 732 C C . MET A 1 88 ? -10.674 -9.644 -3.795 1.00 94.50 88 MET A C 1
ATOM 734 O O . MET A 1 88 ? -9.970 -10.562 -4.214 1.00 94.50 88 MET A O 1
ATOM 738 N N . ALA A 1 89 ? -11.638 -9.116 -4.555 1.00 92.19 89 ALA A N 1
ATOM 739 C CA . ALA A 1 89 ? -11.879 -9.554 -5.936 1.00 92.19 89 ALA A CA 1
ATOM 740 C C . ALA A 1 89 ? -10.787 -9.091 -6.924 1.00 92.19 89 ALA A C 1
ATOM 742 O O . ALA A 1 89 ? -10.669 -9.633 -8.028 1.00 92.19 89 ALA A O 1
ATOM 743 N N . HIS A 1 90 ? -10.005 -8.087 -6.522 1.00 91.25 90 HIS A N 1
ATOM 744 C CA . HIS A 1 90 ? -8.896 -7.520 -7.280 1.00 91.25 90 HIS A CA 1
ATOM 745 C C . HIS A 1 90 ? -7.641 -8.401 -7.223 1.00 91.25 90 HIS A C 1
ATOM 747 O O . HIS A 1 90 ? -7.596 -9.441 -6.565 1.00 91.25 90 HIS A O 1
ATOM 753 N N . GLY A 1 91 ? -6.617 -7.984 -7.955 1.00 92.12 91 GLY A N 1
ATOM 754 C CA . GLY A 1 91 ? -5.364 -8.698 -8.078 1.00 92.12 91 GLY A CA 1
ATOM 755 C C . GLY A 1 91 ? -4.316 -7.875 -8.808 1.00 92.12 91 GLY A C 1
ATOM 756 O O . GLY A 1 91 ? -4.441 -6.659 -8.967 1.00 92.12 91 GLY A O 1
ATOM 757 N N . TYR A 1 92 ? -3.288 -8.554 -9.288 1.00 92.56 92 TYR A N 1
ATOM 758 C CA . TYR A 1 92 ? -2.186 -7.931 -10.000 1.00 92.56 92 TYR A CA 1
ATOM 759 C C . TYR A 1 92 ? -1.706 -8.814 -11.152 1.00 92.56 92 TYR A C 1
ATOM 761 O O . TYR A 1 92 ? -1.793 -10.042 -11.079 1.00 92.56 92 TYR A O 1
ATOM 769 N N . PRO A 1 93 ? -1.177 -8.210 -12.222 1.00 91.44 93 PRO A N 1
ATOM 770 C CA . PRO A 1 93 ? -0.462 -8.949 -13.242 1.00 91.44 93 PRO A CA 1
ATOM 771 C C . PRO A 1 93 ? 0.897 -9.434 -12.721 1.00 91.44 93 PRO A C 1
ATOM 773 O O . PRO A 1 93 ? 1.632 -8.703 -12.058 1.00 91.44 93 PRO A O 1
ATOM 776 N N . TYR A 1 94 ? 1.245 -10.665 -13.064 1.00 89.50 94 TYR A N 1
ATOM 777 C CA . TYR A 1 94 ? 2.499 -11.323 -12.744 1.00 89.50 94 TYR A CA 1
ATOM 778 C C . TYR A 1 94 ? 3.260 -11.649 -14.025 1.00 89.50 94 TYR A C 1
ATOM 780 O O . TYR A 1 94 ? 2.752 -12.304 -14.933 1.00 89.50 94 TYR A O 1
ATOM 788 N N . THR A 1 95 ? 4.522 -11.239 -14.086 1.00 88.19 95 THR A N 1
ATOM 789 C CA . THR A 1 95 ? 5.426 -11.630 -15.167 1.00 88.19 95 THR A CA 1
ATOM 790 C C . THR A 1 95 ? 6.758 -12.072 -14.581 1.00 88.19 95 THR A C 1
ATOM 792 O O . THR A 1 95 ? 7.284 -11.442 -13.662 1.00 88.19 95 THR A O 1
ATOM 795 N N . THR A 1 96 ? 7.336 -13.137 -15.138 1.00 88.56 96 THR A N 1
ATOM 796 C CA . THR A 1 96 ? 8.660 -13.637 -14.730 1.00 88.56 96 THR A CA 1
ATOM 797 C C . THR A 1 96 ? 9.748 -12.585 -14.936 1.00 88.56 96 THR A C 1
ATOM 799 O O . THR A 1 96 ? 10.676 -12.489 -14.144 1.00 88.56 96 THR A O 1
ATOM 802 N N . THR A 1 97 ? 9.603 -11.736 -15.956 1.00 89.94 97 THR A N 1
ATOM 803 C CA . THR A 1 97 ? 10.507 -10.613 -16.224 1.00 89.94 97 THR A CA 1
ATOM 804 C C . THR A 1 97 ? 10.511 -9.588 -15.091 1.00 89.94 97 THR A C 1
ATOM 806 O O . THR A 1 97 ? 11.578 -9.134 -14.679 1.00 89.94 97 THR A O 1
ATOM 809 N N . MET A 1 98 ? 9.334 -9.217 -14.573 1.00 91.88 98 MET A N 1
ATOM 810 C CA . MET A 1 98 ? 9.247 -8.284 -13.446 1.00 91.88 98 MET A CA 1
ATOM 811 C C . MET A 1 98 ? 9.709 -8.926 -12.142 1.00 91.88 98 MET A C 1
ATOM 813 O O . MET A 1 98 ? 10.296 -8.234 -11.315 1.00 91.88 98 MET A O 1
ATOM 817 N N . ASP A 1 99 ? 9.510 -10.233 -11.977 1.00 91.88 99 ASP A N 1
ATOM 818 C CA . ASP A 1 99 ? 10.033 -10.977 -10.831 1.00 91.88 99 ASP A CA 1
ATOM 819 C C . ASP A 1 99 ? 11.573 -11.037 -10.845 1.00 91.88 99 ASP A C 1
ATOM 821 O O . ASP A 1 99 ? 12.216 -10.685 -9.859 1.00 91.88 99 ASP A O 1
ATOM 825 N N . GLU A 1 100 ? 12.191 -11.335 -11.995 1.00 93.25 100 GLU A N 1
ATOM 826 C CA . GLU A 1 100 ? 13.652 -11.273 -12.164 1.00 93.25 100 GLU A CA 1
ATOM 827 C C . GLU A 1 100 ? 14.188 -9.859 -11.894 1.00 93.25 100 GLU A C 1
ATOM 829 O O . GLU A 1 100 ? 15.215 -9.678 -11.224 1.00 93.25 100 GLU A O 1
ATOM 834 N N . TYR A 1 101 ? 13.490 -8.839 -12.401 1.00 94.31 101 TYR A N 1
ATOM 835 C CA . TYR A 1 101 ? 13.883 -7.451 -12.193 1.00 94.31 101 TYR A CA 1
ATOM 836 C C . TYR A 1 101 ? 13.791 -7.057 -10.719 1.00 94.31 101 TYR A C 1
ATOM 838 O O . TYR A 1 101 ? 14.748 -6.500 -10.176 1.00 94.31 101 TYR A O 1
ATOM 846 N N . LYS A 1 102 ? 12.703 -7.429 -10.040 1.00 94.88 102 LYS A N 1
ATOM 847 C CA . LYS A 1 102 ? 12.554 -7.277 -8.592 1.00 94.88 102 LYS A CA 1
ATOM 848 C C . LYS A 1 102 ? 13.692 -7.969 -7.852 1.00 94.88 102 LYS A C 1
ATOM 850 O O . LYS A 1 102 ? 14.363 -7.313 -7.059 1.00 94.88 102 LYS A O 1
ATOM 855 N N . CYS A 1 103 ? 13.964 -9.246 -8.119 1.00 94.69 103 CYS A N 1
ATOM 856 C CA . CYS A 1 103 ? 15.069 -9.976 -7.491 1.00 94.69 103 CYS A CA 1
ATOM 857 C C . CYS A 1 103 ? 16.402 -9.239 -7.663 1.00 94.69 103 CYS A C 1
ATOM 859 O O . CYS A 1 103 ? 17.113 -9.035 -6.679 1.00 94.69 103 CYS A O 1
ATOM 861 N N . SER A 1 104 ? 16.687 -8.759 -8.876 1.00 94.94 104 SER A N 1
ATOM 862 C CA . SER A 1 104 ? 17.908 -8.007 -9.186 1.00 94.94 104 SER A CA 1
ATOM 863 C C . SER A 1 104 ? 18.016 -6.715 -8.372 1.00 94.94 104 SER A C 1
ATOM 865 O O . SER A 1 104 ? 19.057 -6.458 -7.767 1.00 94.94 104 SER A O 1
ATOM 867 N N . ILE A 1 105 ? 16.938 -5.926 -8.304 1.00 95.12 105 ILE A N 1
ATOM 868 C CA . ILE A 1 105 ? 16.873 -4.686 -7.512 1.00 95.12 105 ILE A CA 1
ATOM 869 C C . ILE A 1 105 ? 17.039 -4.973 -6.017 1.00 95.12 105 ILE A C 1
ATOM 871 O O . ILE A 1 105 ? 17.736 -4.242 -5.309 1.00 95.12 105 ILE A O 1
ATOM 875 N N . MET A 1 106 ? 16.421 -6.048 -5.528 1.00 93.56 106 MET A N 1
ATOM 876 C CA . MET A 1 106 ? 16.469 -6.429 -4.119 1.00 93.56 106 MET A CA 1
ATOM 877 C C . MET A 1 106 ? 17.850 -6.953 -3.695 1.00 93.56 106 MET A C 1
ATOM 879 O O . MET A 1 106 ? 18.223 -6.801 -2.528 1.00 93.56 106 MET A O 1
ATOM 883 N N . SER A 1 107 ? 18.636 -7.512 -4.618 1.00 93.00 107 SER A N 1
ATOM 884 C CA . SER A 1 107 ? 19.971 -8.052 -4.334 1.00 93.00 107 SER A CA 1
ATOM 885 C C . SER A 1 107 ? 21.126 -7.077 -4.576 1.00 93.00 107 SER A C 1
ATOM 887 O O . SER A 1 107 ? 22.248 -7.378 -4.181 1.00 93.00 107 SER A O 1
ATOM 889 N N . CYS A 1 108 ? 20.902 -5.929 -5.225 1.00 90.62 108 CYS A N 1
ATOM 890 C CA . CYS A 1 108 ? 21.977 -4.991 -5.561 1.00 90.62 108 CYS A CA 1
ATOM 891 C C . CYS A 1 108 ? 21.911 -3.668 -4.786 1.00 90.62 108 CYS A C 1
ATOM 893 O O . CYS A 1 108 ? 20.848 -3.214 -4.351 1.00 90.62 108 CYS A O 1
ATOM 895 N N . THR A 1 109 ? 23.061 -3.001 -4.682 1.00 90.31 109 THR A N 1
ATOM 896 C CA . THR A 1 109 ? 23.137 -1.599 -4.260 1.00 90.31 109 THR A CA 1
ATOM 897 C C . THR A 1 109 ? 22.645 -0.708 -5.395 1.00 90.31 109 THR A C 1
ATOM 899 O O . THR A 1 109 ? 23.214 -0.713 -6.487 1.00 90.31 109 THR A O 1
ATOM 902 N N . ILE A 1 110 ? 21.590 0.064 -5.140 1.00 88.25 110 ILE A N 1
ATOM 903 C CA . ILE A 1 110 ? 21.027 0.983 -6.128 1.00 88.25 110 ILE A CA 1
ATOM 904 C C . ILE A 1 110 ? 21.812 2.292 -6.097 1.00 88.25 110 ILE A C 1
ATOM 906 O O . ILE A 1 110 ? 21.746 3.055 -5.136 1.00 88.25 110 ILE A O 1
ATOM 910 N N . THR A 1 111 ? 22.562 2.544 -7.165 1.00 87.00 111 THR A N 1
ATOM 911 C CA . THR A 1 111 ? 23.166 3.847 -7.462 1.00 87.00 111 THR A CA 1
ATOM 912 C C . THR A 1 111 ? 22.551 4.415 -8.739 1.00 87.00 111 THR A C 1
ATOM 914 O O . THR A 1 111 ? 21.788 3.744 -9.441 1.00 87.00 111 THR A O 1
ATOM 917 N N . LYS A 1 112 ? 22.847 5.683 -9.042 1.00 85.44 112 LYS A N 1
ATOM 918 C CA . LYS A 1 112 ? 22.250 6.405 -10.172 1.00 85.44 112 LYS A CA 1
ATOM 919 C C . LYS A 1 112 ? 22.407 5.620 -11.486 1.00 85.44 112 LYS A C 1
ATOM 921 O O . LYS A 1 112 ? 23.514 5.475 -11.990 1.00 85.44 112 LYS A O 1
ATOM 926 N N . GLY A 1 113 ? 21.286 5.167 -12.054 1.00 85.88 113 GLY A N 1
ATOM 927 C CA . GLY A 1 113 ? 21.225 4.515 -13.371 1.00 85.88 113 GLY A CA 1
ATOM 928 C C . GLY A 1 113 ? 21.362 2.987 -13.355 1.00 85.88 113 GLY A C 1
ATOM 929 O O . GLY A 1 113 ? 21.186 2.355 -14.400 1.00 85.88 113 GLY A O 1
ATOM 930 N N . VAL A 1 114 ? 21.618 2.370 -12.194 1.00 92.19 114 VAL A N 1
ATOM 931 C CA . VAL A 1 114 ? 21.692 0.902 -12.061 1.00 92.19 114 VAL A CA 1
ATOM 932 C C . VAL A 1 114 ? 20.355 0.258 -12.403 1.00 92.19 114 VAL A C 1
ATOM 934 O O . VAL A 1 114 ? 20.315 -0.703 -13.167 1.00 92.19 114 VAL A O 1
ATOM 937 N N . GLN A 1 115 ? 19.255 0.815 -11.899 1.00 92.19 115 GLN A N 1
ATOM 938 C CA . GLN A 1 115 ? 17.911 0.298 -12.138 1.00 92.19 115 GLN A CA 1
ATOM 939 C C . GLN A 1 115 ? 17.535 0.321 -13.628 1.00 92.19 115 GLN A C 1
ATOM 941 O O . GLN A 1 115 ? 16.958 -0.651 -14.115 1.00 92.19 115 GLN A O 1
ATOM 946 N N . ASP A 1 116 ? 17.923 1.378 -14.353 1.00 91.44 116 ASP A N 1
ATOM 947 C CA . ASP A 1 116 ? 17.656 1.530 -15.790 1.00 91.44 116 ASP A CA 1
ATOM 948 C C . ASP A 1 116 ? 18.509 0.521 -16.588 1.00 91.44 116 ASP A C 1
ATOM 950 O O . ASP A 1 116 ? 18.038 -0.121 -17.528 1.00 91.44 116 ASP A O 1
ATOM 954 N N . SER A 1 117 ? 19.766 0.321 -16.171 1.00 92.75 117 SER A N 1
ATOM 955 C CA . SER A 1 117 ? 20.704 -0.620 -16.799 1.00 92.75 117 SER A CA 1
ATOM 956 C C . SER A 1 117 ? 20.287 -2.080 -16.606 1.00 92.75 117 SER A C 1
ATOM 958 O O . SER A 1 117 ? 20.338 -2.870 -17.552 1.00 92.75 117 SER A O 1
ATOM 960 N N . LEU A 1 118 ? 19.851 -2.441 -15.395 1.00 93.81 118 LEU A N 1
ATOM 961 C CA . LEU A 1 118 ? 19.318 -3.768 -15.083 1.00 93.81 118 LEU A CA 1
ATOM 962 C C . LEU A 1 118 ? 18.078 -4.059 -15.918 1.00 93.81 118 LEU A C 1
ATOM 964 O O . LEU A 1 118 ? 18.009 -5.109 -16.558 1.00 93.81 118 LEU A O 1
ATOM 968 N N . TRP A 1 119 ? 17.143 -3.110 -15.968 1.00 92.81 119 TRP A N 1
ATOM 969 C CA . TRP A 1 119 ? 15.941 -3.270 -16.770 1.00 92.81 119 TRP A CA 1
ATOM 970 C C . TRP A 1 119 ? 16.264 -3.448 -18.251 1.00 92.81 119 TRP A C 1
ATOM 972 O O . TRP A 1 119 ? 15.806 -4.409 -18.864 1.00 92.81 119 TRP A O 1
ATOM 982 N N . LYS A 1 120 ? 17.134 -2.600 -18.814 1.00 92.50 120 LYS A N 1
ATOM 983 C CA . LYS A 1 120 ? 17.569 -2.710 -20.214 1.00 92.50 120 LYS A CA 1
ATOM 984 C C . LYS A 1 120 ? 18.164 -4.085 -20.524 1.00 92.50 120 LYS A C 1
ATOM 986 O O . LYS A 1 120 ? 17.843 -4.660 -21.560 1.00 92.50 120 LYS A O 1
ATOM 991 N N . LYS A 1 121 ? 18.996 -4.621 -19.625 1.00 93.25 121 LYS A N 1
ATOM 992 C CA . LYS A 1 121 ? 19.624 -5.945 -19.765 1.00 93.25 121 LYS A CA 1
ATOM 993 C C . LYS A 1 121 ? 18.610 -7.089 -19.711 1.00 93.25 121 LYS A C 1
ATOM 995 O O . LYS A 1 121 ? 18.744 -8.053 -20.457 1.00 93.25 121 LYS A O 1
ATOM 1000 N N . ILE A 1 122 ? 17.631 -7.014 -18.812 1.00 91.81 122 ILE A N 1
ATOM 1001 C CA . ILE A 1 122 ? 16.585 -8.037 -18.680 1.00 91.81 122 ILE A CA 1
ATOM 1002 C C . ILE A 1 122 ? 15.656 -7.979 -19.896 1.00 91.81 122 ILE A C 1
ATOM 1004 O O . ILE A 1 122 ? 15.415 -8.997 -20.544 1.00 91.81 122 ILE A O 1
ATOM 1008 N N . LYS A 1 123 ? 15.207 -6.776 -20.262 1.00 89.81 123 LYS A N 1
ATOM 1009 C CA . LYS A 1 123 ? 14.328 -6.534 -21.407 1.00 89.81 123 LYS A CA 1
ATOM 1010 C C . LYS A 1 123 ? 14.966 -6.961 -22.730 1.00 89.81 123 LYS A C 1
ATOM 1012 O O . LYS A 1 123 ? 14.279 -7.545 -23.555 1.00 89.81 123 LYS A O 1
ATOM 1017 N N . SER A 1 124 ? 16.270 -6.748 -22.930 1.00 89.81 124 SER A N 1
ATOM 1018 C CA . SER A 1 124 ? 16.953 -7.135 -24.177 1.00 89.81 124 SER A CA 1
ATOM 1019 C C . SER A 1 124 ? 17.024 -8.645 -24.420 1.00 89.81 124 SER A C 1
ATOM 1021 O O . SER A 1 124 ? 17.402 -9.060 -25.509 1.00 89.81 124 SER A O 1
ATOM 1023 N N . ARG A 1 125 ? 16.719 -9.474 -23.415 1.00 88.62 125 ARG A N 1
ATOM 1024 C CA . ARG A 1 125 ? 16.655 -10.939 -23.557 1.00 88.62 125 ARG A CA 1
ATOM 1025 C C . ARG A 1 125 ? 15.295 -11.427 -24.053 1.00 88.62 125 ARG A C 1
ATOM 1027 O O . ARG A 1 125 ? 15.146 -12.613 -24.317 1.00 88.62 125 ARG A O 1
ATOM 1034 N N . GLN A 1 126 ? 14.309 -10.538 -24.124 1.00 81.50 126 GLN A N 1
ATOM 1035 C CA . GLN A 1 126 ? 12.948 -10.864 -24.522 1.00 81.50 126 GLN A CA 1
ATOM 1036 C C . GLN A 1 126 ? 12.808 -10.651 -26.029 1.00 81.50 126 GLN A C 1
ATOM 1038 O O . GLN A 1 126 ? 13.095 -9.568 -26.538 1.00 81.50 126 GLN A O 1
ATOM 1043 N N . SER A 1 127 ? 12.392 -11.699 -26.737 1.00 66.69 127 SER A N 1
ATOM 1044 C CA . SER A 1 127 ? 12.200 -11.700 -28.194 1.00 66.69 127 SER A CA 1
ATOM 1045 C C . SER A 1 127 ? 10.938 -10.950 -28.626 1.00 66.69 127 SER A C 1
ATOM 1047 O O . SER A 1 127 ? 10.877 -10.448 -29.741 1.00 66.69 127 SER A O 1
ATOM 1049 N N . GLU A 1 128 ? 9.945 -10.871 -27.739 1.00 70.38 128 GLU A N 1
ATOM 1050 C CA . GLU A 1 128 ? 8.620 -10.312 -28.000 1.00 70.38 128 GLU A CA 1
ATOM 1051 C C . GLU A 1 128 ? 8.313 -9.137 -27.056 1.00 70.38 128 GLU A C 1
ATOM 1053 O O . GLU A 1 128 ? 8.862 -9.066 -25.948 1.00 70.38 128 GLU A O 1
ATOM 1058 N N . PRO A 1 129 ? 7.414 -8.212 -27.445 1.00 68.88 129 PRO A N 1
ATOM 1059 C CA . PRO A 1 129 ? 6.937 -7.167 -26.553 1.00 68.88 129 PRO A CA 1
ATOM 1060 C C . PRO A 1 129 ? 6.334 -7.772 -25.283 1.00 68.88 129 PRO A C 1
ATOM 1062 O O . PRO A 1 129 ? 5.455 -8.630 -25.350 1.00 68.88 129 PRO A O 1
ATOM 1065 N N . LEU A 1 130 ? 6.768 -7.277 -24.123 1.00 71.44 130 LEU A N 1
ATOM 1066 C CA . LEU A 1 130 ? 6.233 -7.676 -22.824 1.00 71.44 130 LEU A CA 1
ATOM 1067 C C . LEU A 1 130 ? 4.767 -7.237 -22.711 1.00 71.44 130 LEU A C 1
ATOM 1069 O O . LEU A 1 130 ? 4.472 -6.109 -22.319 1.00 71.44 130 LEU A O 1
ATOM 1073 N N . LYS A 1 131 ? 3.843 -8.121 -23.087 1.00 69.81 131 LYS A N 1
ATOM 1074 C CA . LYS A 1 131 ? 2.403 -7.924 -22.922 1.00 69.81 131 LYS A CA 1
ATOM 1075 C C . LYS A 1 131 ? 1.900 -8.832 -21.814 1.00 69.81 131 LYS A C 1
ATOM 1077 O O . LYS A 1 131 ? 2.107 -10.040 -21.853 1.00 69.81 131 LYS A O 1
ATOM 1082 N N . VAL A 1 132 ? 1.212 -8.234 -20.848 1.00 75.94 132 VAL A N 1
ATOM 1083 C CA . VAL A 1 132 ? 0.474 -8.978 -19.829 1.00 75.94 132 VAL A CA 1
ATOM 1084 C C . VAL A 1 132 ? -0.733 -9.636 -20.493 1.00 75.94 132 VAL A C 1
ATOM 1086 O O . VAL A 1 132 ? -1.572 -8.960 -21.089 1.00 75.94 132 VAL A O 1
ATOM 1089 N N . THR A 1 133 ? -0.826 -10.954 -20.379 1.00 72.88 133 THR A N 1
ATOM 1090 C CA . THR A 1 133 ? -2.000 -11.734 -20.784 1.00 72.88 133 THR A CA 1
ATOM 1091 C C . THR A 1 133 ? -2.954 -11.925 -19.604 1.00 72.88 133 THR A C 1
ATOM 1093 O O . THR A 1 133 ? -2.580 -11.751 -18.446 1.00 72.88 133 THR A O 1
ATOM 1096 N N . LYS A 1 134 ? -4.213 -12.287 -19.875 1.00 69.69 134 LYS A N 1
ATOM 1097 C CA . LYS A 1 134 ? -5.217 -12.496 -18.817 1.00 69.69 134 LYS A CA 1
ATOM 1098 C C . LYS A 1 134 ? -4.830 -13.625 -17.850 1.00 69.69 134 LYS A C 1
ATOM 1100 O O . LYS A 1 134 ? -5.118 -13.524 -16.663 1.00 69.69 134 LYS A O 1
ATOM 1105 N N . ASP A 1 135 ? -4.126 -14.642 -18.343 1.00 71.38 135 ASP A N 1
ATOM 1106 C CA . ASP A 1 135 ? -3.676 -15.800 -17.554 1.00 71.38 135 ASP A CA 1
ATOM 1107 C C . ASP A 1 135 ? -2.554 -15.455 -16.566 1.00 71.38 135 ASP A C 1
ATOM 1109 O O . ASP A 1 135 ? -2.236 -16.226 -15.666 1.00 71.38 135 ASP A O 1
ATOM 1113 N N . GLN A 1 136 ? -1.972 -14.266 -16.707 1.00 80.94 136 GLN A N 1
ATOM 1114 C CA . GLN A 1 136 ? -0.947 -13.736 -15.821 1.00 80.94 136 GLN A CA 1
ATOM 1115 C C . GLN A 1 136 ? -1.531 -12.896 -14.680 1.00 80.94 136 GLN A C 1
ATOM 1117 O O . GLN A 1 136 ? -0.774 -12.258 -13.959 1.00 80.94 136 GLN A O 1
ATOM 1122 N N . TYR A 1 137 ? -2.852 -12.856 -14.495 1.00 89.94 137 TYR A N 1
ATOM 1123 C CA . TYR A 1 137 ? -3.475 -12.087 -13.418 1.00 89.94 137 TYR A CA 1
ATOM 1124 C C . TYR A 1 137 ? -3.720 -12.952 -12.176 1.00 89.94 137 TYR A C 1
ATOM 1126 O O . TYR A 1 137 ? -4.486 -13.913 -12.217 1.00 89.94 137 TYR A O 1
ATOM 1134 N N . ILE A 1 138 ? -3.095 -12.586 -11.056 1.00 90.88 138 ILE A N 1
ATOM 1135 C CA . ILE A 1 138 ? -3.227 -13.273 -9.769 1.00 90.88 138 ILE A CA 1
ATOM 1136 C C . ILE A 1 138 ? -4.198 -12.486 -8.895 1.00 90.88 138 ILE A C 1
ATOM 1138 O O . ILE A 1 138 ? -3.928 -11.335 -8.551 1.00 90.88 138 ILE A O 1
ATOM 1142 N N . GLN A 1 139 ? -5.320 -13.104 -8.523 1.00 94.00 139 GLN A N 1
ATOM 1143 C CA . GLN A 1 139 ? -6.293 -12.497 -7.613 1.00 94.00 139 GLN A CA 1
ATOM 1144 C C . GLN A 1 139 ? -5.838 -12.611 -6.155 1.00 94.00 139 GLN A C 1
ATOM 1146 O O . GLN A 1 139 ? -5.304 -13.638 -5.726 1.00 94.00 139 GLN A O 1
ATOM 1151 N N . ASP A 1 140 ? -6.105 -11.575 -5.366 1.00 96.19 140 ASP A N 1
ATOM 1152 C CA . ASP A 1 140 ? -5.688 -11.516 -3.964 1.00 96.19 140 ASP A CA 1
ATOM 1153 C C . ASP A 1 140 ? -6.375 -12.602 -3.134 1.00 96.19 140 ASP A C 1
ATOM 1155 O O . ASP A 1 140 ? -5.724 -13.310 -2.367 1.00 96.19 140 ASP A O 1
ATOM 1159 N N . ALA A 1 141 ? -7.683 -12.799 -3.339 1.00 96.75 141 ALA A N 1
ATOM 1160 C CA . ALA A 1 141 ? -8.454 -13.858 -2.686 1.00 96.75 141 ALA A CA 1
ATOM 1161 C C . ALA A 1 141 ? -7.899 -15.268 -2.944 1.00 96.75 141 ALA A C 1
ATOM 1163 O O . ALA A 1 141 ? -8.096 -16.147 -2.111 1.00 96.75 141 ALA A O 1
ATOM 1164 N N . GLN A 1 142 ? -7.187 -15.489 -4.054 1.00 96.06 142 GLN A N 1
ATOM 1165 C CA . GLN A 1 142 ? -6.585 -16.783 -4.404 1.00 96.06 142 GLN A CA 1
ATOM 1166 C C . GLN A 1 142 ? -5.178 -16.989 -3.832 1.00 96.06 142 GLN A C 1
ATOM 1168 O O . GLN A 1 142 ? -4.700 -18.118 -3.842 1.00 96.06 142 GLN A O 1
ATOM 1173 N N . SER A 1 143 ? -4.498 -15.930 -3.385 1.00 95.31 143 SER A N 1
ATOM 1174 C CA . SER A 1 143 ? -3.047 -15.970 -3.146 1.00 95.31 143 SER A CA 1
ATOM 1175 C C . SER A 1 143 ? -2.596 -15.432 -1.790 1.00 95.31 143 SER A C 1
ATOM 1177 O O . SER A 1 143 ? -1.546 -15.844 -1.296 1.00 95.31 143 SER A O 1
ATOM 1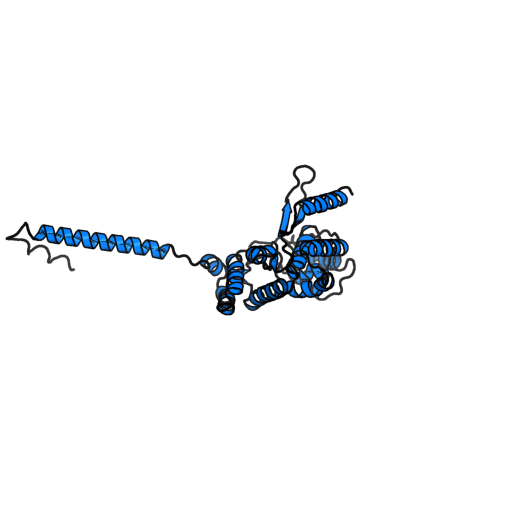179 N N . LEU A 1 144 ? -3.345 -14.517 -1.169 1.00 97.38 144 LEU A N 1
ATOM 1180 C CA . LEU A 1 144 ? -2.942 -13.942 0.112 1.00 97.38 144 LEU A CA 1
ATOM 1181 C C . LEU A 1 144 ? -3.204 -14.906 1.266 1.00 97.38 144 LEU A C 1
ATOM 1183 O O . LEU A 1 144 ? -4.299 -15.450 1.411 1.00 97.38 144 LEU A O 1
ATOM 1187 N N . SER A 1 145 ? -2.189 -15.055 2.117 1.00 98.19 145 SER A N 1
ATOM 1188 C CA . SER A 1 145 ? -2.256 -15.877 3.319 1.00 98.19 145 SER A CA 1
ATOM 1189 C C . SER A 1 145 ? -2.927 -15.152 4.481 1.00 98.19 145 SER A C 1
ATOM 1191 O O . SER A 1 145 ? -2.891 -13.919 4.597 1.00 98.19 145 SER A O 1
ATOM 1193 N N . ALA A 1 146 ? -3.456 -15.935 5.417 1.00 98.69 146 ALA A N 1
ATOM 1194 C CA . ALA A 1 146 ? -4.000 -15.444 6.671 1.00 98.69 146 ALA A CA 1
ATOM 1195 C C . ALA A 1 146 ? -2.947 -14.650 7.451 1.00 98.69 146 ALA A C 1
ATOM 1197 O O . ALA A 1 146 ? -3.235 -13.576 7.973 1.00 98.69 146 ALA A O 1
ATOM 1198 N N . ALA A 1 147 ? -1.703 -15.138 7.470 1.00 98.56 147 ALA A N 1
ATOM 1199 C CA . ALA A 1 147 ? -0.590 -14.484 8.151 1.00 98.56 147 ALA A CA 1
ATOM 1200 C C . ALA A 1 147 ? -0.321 -13.068 7.612 1.00 98.56 147 ALA A C 1
ATOM 1202 O O . ALA A 1 147 ? -0.103 -12.146 8.398 1.00 98.56 147 ALA A O 1
ATOM 1203 N N . TYR A 1 148 ? -0.371 -12.875 6.288 1.00 98.50 148 TYR A N 1
ATOM 1204 C CA . TYR A 1 148 ? -0.214 -11.552 5.681 1.00 98.50 148 TYR A CA 1
ATOM 1205 C C . TYR A 1 148 ? -1.349 -10.606 6.090 1.00 98.50 148 TYR A C 1
ATOM 1207 O O . TYR A 1 148 ? -1.094 -9.487 6.541 1.00 98.50 148 TYR A O 1
ATOM 1215 N N . LEU A 1 149 ? -2.598 -11.064 5.959 1.00 98.62 149 LEU A N 1
ATOM 1216 C CA . LEU A 1 149 ? -3.787 -10.259 6.244 1.00 98.62 149 LEU A CA 1
ATOM 1217 C C . LEU A 1 149 ? -3.864 -9.862 7.722 1.00 98.62 149 LEU A C 1
ATOM 1219 O O . LEU A 1 149 ? -4.062 -8.684 8.021 1.00 98.62 149 LEU A O 1
ATOM 1223 N N . ILE A 1 150 ? -3.635 -10.813 8.633 1.00 98.81 150 ILE A N 1
ATOM 1224 C CA . ILE A 1 150 ? -3.568 -10.579 10.084 1.00 98.81 150 ILE A CA 1
ATOM 1225 C C . ILE A 1 150 ? -2.476 -9.556 10.397 1.00 98.81 150 ILE A C 1
ATOM 1227 O O . ILE A 1 150 ? -2.737 -8.558 11.064 1.00 98.81 150 ILE A O 1
ATOM 1231 N N . ASN A 1 151 ? -1.271 -9.730 9.846 1.00 98.56 151 ASN A N 1
ATOM 1232 C CA . ASN A 1 151 ? -0.182 -8.780 10.059 1.00 98.56 151 ASN A CA 1
ATOM 1233 C C . ASN A 1 151 ? -0.520 -7.372 9.531 1.00 98.56 151 ASN A C 1
ATOM 1235 O O . ASN A 1 151 ? -0.230 -6.385 10.204 1.00 98.56 151 ASN A O 1
ATOM 1239 N N . ASN A 1 152 ? -1.158 -7.245 8.359 1.00 98.50 152 ASN A N 1
ATOM 1240 C CA . ASN A 1 152 ? -1.592 -5.945 7.835 1.00 98.50 152 ASN A CA 1
ATOM 1241 C C . ASN A 1 152 ? -2.641 -5.278 8.739 1.00 98.50 152 ASN A C 1
ATOM 1243 O O . ASN A 1 152 ? -2.534 -4.079 9.006 1.00 98.50 152 ASN A O 1
ATOM 1247 N N . ILE A 1 153 ? -3.631 -6.043 9.211 1.00 98.69 153 ILE A N 1
ATOM 1248 C CA . ILE A 1 153 ? -4.669 -5.557 10.127 1.00 98.69 153 ILE A CA 1
ATOM 1249 C C . ILE A 1 153 ? -4.019 -5.104 11.436 1.00 98.69 153 ILE A C 1
ATOM 1251 O O . ILE A 1 153 ? -4.203 -3.957 11.840 1.00 98.69 153 ILE A O 1
ATOM 1255 N N . ASP A 1 154 ? -3.208 -5.946 12.068 1.00 98.62 154 ASP A N 1
ATOM 1256 C CA . ASP A 1 154 ? -2.577 -5.631 13.349 1.00 98.62 154 ASP A CA 1
ATOM 1257 C C . ASP A 1 154 ? -1.644 -4.422 13.259 1.00 98.62 154 ASP A C 1
ATOM 1259 O O . ASP A 1 154 ? -1.755 -3.510 14.075 1.00 98.62 154 ASP A O 1
ATOM 1263 N N . GLU A 1 155 ? -0.772 -4.347 12.251 1.00 98.50 155 GLU A N 1
ATOM 1264 C CA . GLU A 1 155 ? 0.100 -3.183 12.047 1.00 98.50 155 GLU A CA 1
ATOM 1265 C C . GLU A 1 155 ? -0.713 -1.904 11.765 1.00 98.50 155 GLU A C 1
ATOM 1267 O O . GLU A 1 155 ? -0.363 -0.829 12.263 1.00 98.50 155 GLU A O 1
ATOM 1272 N N . GLY A 1 156 ? -1.823 -2.009 11.022 1.00 98.19 156 GLY A N 1
ATOM 1273 C CA . GLY A 1 156 ? -2.751 -0.902 10.779 1.00 98.19 156 GLY A CA 1
ATOM 1274 C C . GLY A 1 156 ? -3.400 -0.388 12.065 1.00 98.19 156 GLY A C 1
ATOM 1275 O O . GLY A 1 156 ? -3.336 0.808 12.350 1.00 98.19 156 GLY A O 1
ATOM 1276 N N . PHE A 1 157 ? -3.965 -1.282 12.880 1.00 98.56 157 PHE A N 1
ATOM 1277 C CA . PHE A 1 157 ? -4.568 -0.928 14.169 1.00 98.56 157 PHE A CA 1
ATOM 1278 C C . PHE A 1 157 ? -3.544 -0.376 15.155 1.00 98.56 157 PHE A C 1
ATOM 1280 O O . PHE A 1 157 ? -3.803 0.650 15.778 1.00 98.56 157 PHE A O 1
ATOM 1287 N N . ASN A 1 158 ? -2.384 -1.022 15.280 1.00 98.00 158 ASN A N 1
ATOM 1288 C CA . ASN A 1 158 ? -1.327 -0.586 16.190 1.00 98.00 158 ASN A CA 1
ATOM 1289 C C . ASN A 1 158 ? -0.901 0.846 15.867 1.00 98.00 158 ASN A C 1
ATOM 1291 O O . ASN A 1 158 ? -0.835 1.689 16.758 1.00 98.00 158 ASN A O 1
ATOM 1295 N N . THR A 1 159 ? -0.683 1.142 14.584 1.00 97.50 159 THR A N 1
ATOM 1296 C CA . THR A 1 159 ? -0.295 2.488 14.154 1.00 97.50 159 THR A CA 1
ATOM 1297 C C . THR A 1 159 ? -1.427 3.479 14.387 1.00 97.50 159 THR A C 1
ATOM 1299 O O . THR A 1 159 ? -1.211 4.500 15.035 1.00 97.50 159 THR A O 1
ATOM 1302 N N . TRP A 1 160 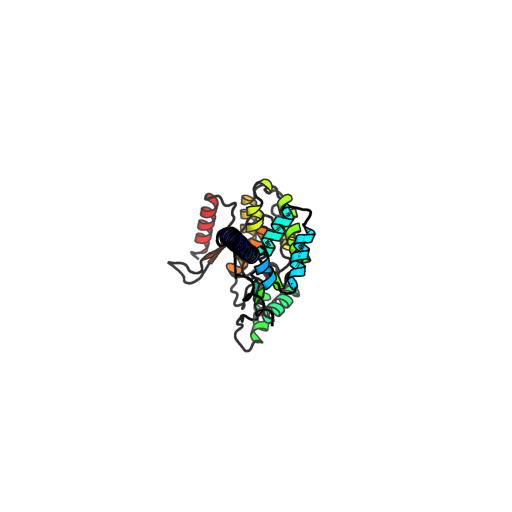? -2.647 3.156 13.942 1.00 97.56 160 TRP A N 1
ATOM 1303 C CA . TRP A 1 160 ? -3.813 4.031 14.092 1.00 97.56 160 TRP A CA 1
ATOM 1304 C C . TRP A 1 160 ? -4.103 4.364 15.552 1.00 97.56 160 TRP A C 1
ATOM 1306 O O . TRP A 1 160 ? -4.350 5.521 15.855 1.00 97.56 160 TRP A O 1
ATOM 1316 N N . LYS A 1 161 ? -4.012 3.407 16.478 1.00 96.94 161 LYS A N 1
ATOM 1317 C CA . LYS A 1 161 ? -4.232 3.666 17.910 1.00 96.94 161 LYS A CA 1
ATOM 1318 C C . LYS A 1 161 ? -3.087 4.425 18.579 1.00 96.94 161 LYS A C 1
ATOM 1320 O O . LYS A 1 161 ? -3.323 5.073 19.591 1.00 96.94 161 LYS A O 1
ATOM 1325 N N . SER A 1 162 ? -1.877 4.364 18.026 1.00 95.50 162 SER A N 1
ATOM 1326 C CA . SER A 1 162 ? -0.707 5.062 18.575 1.00 95.50 162 SER A CA 1
ATOM 1327 C C . SER A 1 162 ? -0.556 6.514 18.110 1.00 95.50 162 SER A C 1
ATOM 1329 O O . SER A 1 162 ? 0.188 7.270 18.728 1.00 95.50 162 SER A O 1
ATOM 1331 N N . THR A 1 163 ? -1.224 6.918 17.026 1.00 95.25 163 THR A N 1
ATOM 1332 C CA . THR A 1 163 ? -1.068 8.266 16.456 1.00 95.25 163 THR A CA 1
ATOM 1333 C C . THR A 1 163 ? -1.895 9.326 17.198 1.00 95.25 163 THR A C 1
ATOM 1335 O O . THR A 1 163 ? -3.029 9.030 17.588 1.00 95.25 163 THR A O 1
ATOM 1338 N N . PRO A 1 164 ? -1.412 10.580 17.324 1.00 95.81 164 PRO A N 1
ATOM 1339 C CA . PRO A 1 164 ? -2.144 11.653 18.013 1.00 95.81 164 PRO A CA 1
ATOM 1340 C C . PRO A 1 164 ? -3.521 11.985 17.420 1.00 95.81 164 PRO A C 1
ATOM 1342 O O . PRO A 1 164 ? -4.465 12.286 18.144 1.00 95.81 164 PRO A O 1
ATOM 1345 N N . TRP A 1 165 ? -3.671 11.863 16.102 1.00 94.25 165 TRP A N 1
ATOM 1346 C CA . TRP A 1 165 ? -4.924 12.119 15.381 1.00 94.25 165 TRP A CA 1
ATOM 1347 C C . TRP A 1 165 ? -5.847 10.893 15.298 1.00 94.25 165 TRP A C 1
ATOM 1349 O O . TRP A 1 165 ? -6.827 10.899 14.555 1.00 94.25 165 TRP A O 1
ATOM 1359 N N . SER A 1 166 ? -5.569 9.830 16.058 1.00 94.69 166 SER A N 1
ATOM 1360 C CA . SER A 1 166 ? -6.371 8.598 16.068 1.00 94.69 166 SER A CA 1
ATOM 1361 C C . SER A 1 166 ? -7.864 8.851 16.293 1.00 94.69 166 SER A C 1
ATOM 1363 O O . SER A 1 166 ? -8.693 8.252 15.612 1.00 94.69 166 SER A O 1
ATOM 1365 N N . ASN A 1 167 ? -8.191 9.786 17.190 1.00 92.19 167 ASN A N 1
ATOM 1366 C CA . ASN A 1 167 ? -9.557 10.177 17.548 1.00 92.19 167 ASN A CA 1
ATOM 1367 C C . ASN A 1 167 ? -10.279 10.994 16.462 1.00 92.19 167 ASN A C 1
ATOM 1369 O O . ASN A 1 167 ? -11.490 11.170 16.546 1.00 92.19 167 ASN A O 1
ATOM 1373 N N . GLN A 1 168 ? -9.554 11.502 15.464 1.00 89.31 168 GLN A N 1
ATOM 1374 C CA . GLN A 1 168 ? -10.118 12.246 14.330 1.00 89.31 168 GLN A CA 1
ATOM 1375 C C . GLN A 1 168 ? -10.498 11.318 13.169 1.00 89.31 168 GLN A C 1
ATOM 1377 O O . GLN A 1 168 ? -11.157 11.736 12.223 1.00 89.31 168 GLN A O 1
ATOM 1382 N N . ILE A 1 169 ? -10.062 10.059 13.227 1.00 92.44 169 ILE A N 1
ATOM 1383 C CA . ILE A 1 169 ? -10.307 9.056 12.200 1.00 92.44 169 ILE A CA 1
ATOM 1384 C C . ILE A 1 169 ? -11.377 8.115 12.733 1.00 92.44 169 ILE A C 1
ATOM 1386 O O . ILE A 1 169 ? -11.153 7.398 13.708 1.00 92.44 169 ILE A O 1
ATOM 1390 N N . ASP A 1 170 ? -12.533 8.086 12.080 1.00 94.25 170 ASP A N 1
ATOM 1391 C CA . ASP A 1 170 ? -13.540 7.077 12.373 1.00 94.25 170 ASP A CA 1
ATOM 1392 C C . ASP A 1 170 ? -13.166 5.710 11.767 1.00 94.25 170 ASP A C 1
ATOM 1394 O O . ASP A 1 170 ? -12.270 5.565 10.929 1.00 94.25 170 ASP A O 1
ATOM 1398 N N . PHE A 1 171 ? -13.859 4.663 12.211 1.00 96.44 171 PHE A N 1
ATOM 1399 C CA . PHE A 1 171 ? -13.582 3.301 11.755 1.00 96.44 171 PHE A CA 1
ATOM 1400 C C . PHE A 1 171 ? -13.778 3.121 10.239 1.00 96.44 171 PHE A C 1
ATOM 1402 O O . PHE A 1 171 ? -13.059 2.340 9.614 1.00 96.44 171 PHE A O 1
ATOM 1409 N N . SER A 1 172 ? -14.724 3.852 9.644 1.00 96.12 172 SER A N 1
ATOM 1410 C CA . SER A 1 172 ? -15.006 3.796 8.206 1.00 96.12 172 SER A CA 1
ATOM 1411 C C . SER A 1 172 ? -13.835 4.351 7.393 1.00 96.12 172 SER A C 1
ATOM 1413 O O . SER A 1 172 ? -13.319 3.683 6.497 1.00 96.12 172 SER A O 1
ATOM 1415 N N . THR A 1 173 ? -13.344 5.529 7.776 1.00 95.50 173 THR A N 1
ATOM 1416 C CA . THR A 1 173 ? -12.170 6.193 7.202 1.00 95.50 173 THR A CA 1
ATOM 1417 C C . THR A 1 173 ? -10.932 5.321 7.357 1.00 95.50 173 THR A C 1
ATOM 1419 O O . THR A 1 173 ? -10.169 5.162 6.405 1.00 95.50 173 THR A O 1
ATOM 1422 N N . PHE A 1 174 ? -10.747 4.694 8.523 1.00 97.19 174 PHE A N 1
ATOM 1423 C CA . PHE A 1 174 ? -9.670 3.726 8.723 1.00 97.19 174 PHE A CA 1
ATOM 1424 C C . PHE A 1 174 ? -9.751 2.572 7.715 1.00 97.19 174 PHE A C 1
ATOM 1426 O O . PHE A 1 174 ? -8.762 2.287 7.035 1.00 97.19 174 PHE A O 1
ATOM 1433 N N . CYS A 1 175 ? -10.920 1.941 7.568 1.00 97.81 175 CYS A N 1
ATOM 1434 C CA . CYS A 1 175 ? -11.105 0.821 6.644 1.00 97.81 175 CYS A CA 1
ATOM 1435 C C . CYS A 1 175 ? -10.854 1.217 5.184 1.00 97.81 175 CYS A C 1
ATOM 1437 O O . CYS A 1 175 ? -10.201 0.472 4.463 1.00 97.81 175 CYS A O 1
ATOM 1439 N N . GLN A 1 176 ? -11.320 2.390 4.755 1.00 95.50 176 GLN A N 1
ATOM 1440 C CA . GLN A 1 176 ? -11.263 2.804 3.348 1.00 95.50 176 GLN A CA 1
ATOM 1441 C C . GLN A 1 176 ? -9.930 3.446 2.945 1.00 95.50 176 GLN A C 1
ATOM 1443 O O . GLN A 1 176 ? -9.465 3.260 1.821 1.00 95.50 176 GLN A O 1
ATOM 1448 N N . HIS A 1 177 ? -9.294 4.196 3.848 1.00 96.25 177 HIS A N 1
ATOM 1449 C CA . HIS A 1 177 ? -8.178 5.079 3.495 1.00 96.25 177 HIS A CA 1
ATOM 1450 C C . HIS A 1 177 ? -6.861 4.761 4.209 1.00 96.25 177 HIS A C 1
ATOM 1452 O O . HIS A 1 177 ? -5.853 5.382 3.878 1.00 96.25 177 HIS A O 1
ATOM 1458 N N . ILE A 1 178 ? -6.831 3.804 5.148 1.00 97.69 178 ILE A N 1
ATOM 1459 C CA . ILE A 1 178 ? -5.614 3.413 5.893 1.00 97.69 178 ILE A CA 1
ATOM 1460 C C . ILE A 1 178 ? -5.343 1.911 5.799 1.00 97.69 178 ILE A C 1
ATOM 1462 O O . ILE A 1 178 ? -4.231 1.489 5.463 1.00 97.69 178 ILE A O 1
ATOM 1466 N N . LEU A 1 179 ? -6.347 1.098 6.112 1.00 98.31 179 LEU A N 1
ATOM 1467 C CA . LEU A 1 179 ? -6.266 -0.357 6.180 1.00 98.31 179 LEU A CA 1
ATOM 1468 C C . LEU A 1 179 ? -5.925 -1.061 4.853 1.00 98.31 179 LEU A C 1
ATOM 1470 O O . LEU A 1 179 ? -5.211 -2.071 4.923 1.00 98.31 179 LEU A O 1
ATOM 1474 N N . PRO A 1 180 ? -6.368 -0.598 3.663 1.00 97.38 180 PRO A N 1
ATOM 1475 C CA . PRO A 1 180 ? -6.168 -1.371 2.446 1.00 97.38 180 PRO A CA 1
ATOM 1476 C C . PRO A 1 180 ? -4.680 -1.530 2.134 1.00 97.38 180 PRO A C 1
ATOM 1478 O O . PRO A 1 180 ? -3.913 -0.562 2.134 1.00 97.38 180 PRO A O 1
ATOM 1481 N N . TYR A 1 181 ? -4.286 -2.779 1.896 1.00 97.00 181 TYR A N 1
ATOM 1482 C CA . TYR A 1 181 ? -2.905 -3.189 1.639 1.00 97.00 181 TYR A CA 1
ATOM 1483 C C . TYR A 1 181 ? -2.471 -2.993 0.176 1.00 97.00 181 TYR A C 1
ATOM 1485 O O . TYR A 1 181 ? -1.275 -3.033 -0.109 1.00 97.00 181 TYR A O 1
ATOM 1493 N N . ARG A 1 182 ? -3.448 -2.784 -0.715 1.00 94.62 182 ARG A N 1
ATOM 1494 C CA . ARG A 1 182 ? -3.319 -2.622 -2.166 1.00 94.62 182 ARG A CA 1
ATOM 1495 C C . ARG A 1 182 ? -3.695 -1.204 -2.608 1.00 94.62 182 ARG A C 1
ATOM 1497 O O . ARG A 1 182 ? -4.575 -0.569 -2.009 1.00 94.62 182 ARG A O 1
ATOM 1504 N N . ILE A 1 183 ? -3.055 -0.726 -3.670 1.00 93.81 183 ILE A N 1
ATOM 1505 C CA . ILE A 1 183 ? -3.309 0.529 -4.371 1.00 93.81 183 ILE A CA 1
ATOM 1506 C C . ILE A 1 183 ? -3.171 0.263 -5.880 1.00 93.81 183 ILE A C 1
ATOM 1508 O O . ILE A 1 183 ? -2.068 0.160 -6.396 1.00 93.81 183 ILE A O 1
ATOM 1512 N N . GLN A 1 184 ? -4.286 0.233 -6.617 1.00 92.31 184 GLN A N 1
ATOM 1513 C CA . GLN A 1 184 ? -4.310 -0.213 -8.022 1.00 92.31 184 GLN A CA 1
ATOM 1514 C C . GLN A 1 184 ? -3.928 -1.703 -8.154 1.00 92.31 184 GLN A C 1
ATOM 1516 O O . GLN A 1 184 ? -4.452 -2.532 -7.412 1.0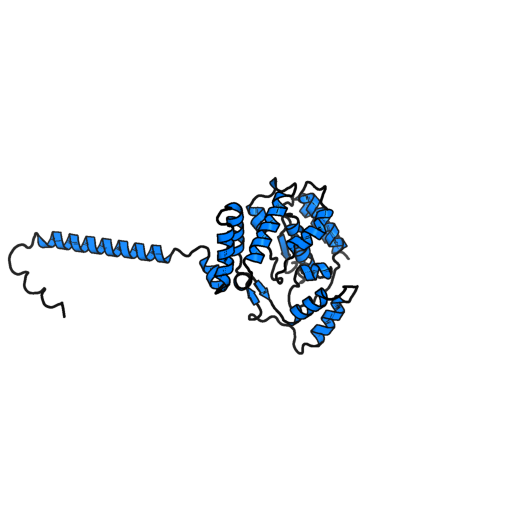0 92.31 184 GLN A O 1
ATOM 1521 N N . ASN A 1 185 ? -3.076 -2.053 -9.120 1.00 91.62 185 ASN A N 1
ATOM 1522 C CA . ASN A 1 185 ? -2.784 -3.425 -9.531 1.00 91.62 185 ASN A CA 1
ATOM 1523 C C . ASN A 1 185 ? -1.305 -3.776 -9.281 1.00 91.62 185 ASN A C 1
ATOM 1525 O O . ASN A 1 185 ? -0.707 -4.540 -10.035 1.00 91.62 185 ASN A O 1
ATOM 1529 N N . GLU A 1 186 ? -0.678 -3.204 -8.257 1.00 94.44 186 GLU A N 1
ATOM 1530 C CA . GLU A 1 186 ? 0.716 -3.462 -7.909 1.00 94.44 186 GLU A CA 1
ATOM 1531 C C . GLU A 1 186 ? 0.902 -4.852 -7.271 1.00 94.44 186 GLU A C 1
ATOM 1533 O O . GLU A 1 186 ? 0.031 -5.331 -6.542 1.00 94.44 186 GLU A O 1
ATOM 1538 N N . PRO A 1 187 ? 2.026 -5.551 -7.488 1.00 94.19 187 PRO A N 1
ATOM 1539 C CA . PRO A 1 187 ? 2.288 -6.785 -6.756 1.00 94.19 187 PRO A CA 1
ATOM 1540 C C . PRO A 1 187 ? 2.360 -6.536 -5.241 1.00 94.19 187 PRO A C 1
ATOM 1542 O O . PRO A 1 187 ? 2.959 -5.560 -4.783 1.00 94.19 187 PRO A O 1
ATOM 1545 N N . ILE A 1 188 ? 1.770 -7.435 -4.449 1.00 94.62 188 ILE A N 1
ATOM 1546 C CA . ILE A 1 188 ? 1.695 -7.269 -2.993 1.00 94.62 188 ILE A CA 1
ATOM 1547 C C . ILE A 1 188 ? 3.063 -7.481 -2.332 1.00 94.62 188 ILE A C 1
ATOM 1549 O O . ILE A 1 188 ? 3.817 -8.399 -2.660 1.00 94.62 188 ILE A O 1
ATOM 1553 N N . SER A 1 189 ? 3.379 -6.632 -1.353 1.00 93.81 189 SER A N 1
ATOM 1554 C CA . SER A 1 189 ? 4.581 -6.731 -0.524 1.00 93.81 189 SER A CA 1
ATOM 1555 C C . SER A 1 189 ? 4.307 -6.324 0.930 1.00 93.81 189 SER A C 1
ATOM 1557 O O . SER A 1 189 ? 3.289 -5.708 1.253 1.00 93.81 189 SER A O 1
ATOM 1559 N N . ASN A 1 190 ? 5.216 -6.680 1.843 1.00 94.88 190 ASN A N 1
ATOM 1560 C CA . ASN A 1 190 ? 5.115 -6.362 3.274 1.00 94.88 190 ASN A CA 1
ATOM 1561 C C . ASN A 1 190 ? 5.595 -4.929 3.582 1.00 94.88 190 ASN A C 1
ATOM 1563 O O . ASN A 1 190 ? 6.486 -4.715 4.405 1.00 94.88 190 ASN A O 1
ATOM 1567 N N . TRP A 1 191 ? 5.022 -3.936 2.902 1.00 97.12 191 TRP A N 1
ATOM 1568 C CA . TRP A 1 191 ? 5.514 -2.556 2.924 1.00 97.12 191 TRP A CA 1
ATOM 1569 C C . TRP A 1 191 ? 5.190 -1.790 4.211 1.00 97.12 191 TRP A C 1
ATOM 1571 O O . TRP A 1 191 ? 6.009 -0.991 4.661 1.00 97.12 191 TRP A O 1
ATOM 1581 N N . ARG A 1 192 ? 4.035 -2.042 4.846 1.00 97.38 192 ARG A N 1
ATOM 1582 C CA . ARG A 1 192 ? 3.488 -1.186 5.921 1.00 97.38 192 ARG A CA 1
ATOM 1583 C C . ARG A 1 192 ? 4.474 -0.932 7.054 1.00 97.38 192 ARG A C 1
ATOM 1585 O O . ARG A 1 192 ? 4.774 0.213 7.375 1.00 97.38 192 ARG A O 1
ATOM 1592 N N . LYS A 1 193 ? 5.023 -1.996 7.634 1.00 97.00 193 LYS A N 1
ATOM 1593 C CA . LYS A 1 193 ? 5.967 -1.895 8.754 1.00 97.00 193 LYS A CA 1
ATOM 1594 C C . LYS A 1 193 ? 7.292 -1.245 8.350 1.00 97.00 193 LYS A C 1
ATOM 1596 O O . LYS A 1 193 ? 7.858 -0.479 9.127 1.00 97.00 193 LYS A O 1
ATOM 1601 N N . ILE A 1 194 ? 7.776 -1.544 7.143 1.00 97.88 194 ILE A N 1
ATOM 1602 C CA . ILE A 1 194 ? 9.040 -1.019 6.612 1.00 97.88 194 ILE A CA 1
ATOM 1603 C C . ILE A 1 194 ? 8.927 0.493 6.405 1.00 97.88 194 ILE A C 1
ATOM 1605 O O . ILE A 1 194 ? 9.737 1.247 6.945 1.00 97.88 194 ILE A O 1
ATOM 1609 N N . LEU A 1 195 ? 7.875 0.942 5.718 1.00 98.56 195 LEU A N 1
ATOM 1610 C CA . LEU A 1 195 ? 7.635 2.363 5.477 1.00 98.56 195 LEU A CA 1
ATOM 1611 C C . LEU A 1 195 ? 7.338 3.117 6.774 1.00 98.56 195 LEU A C 1
ATOM 1613 O O . LEU A 1 195 ? 7.861 4.211 6.968 1.00 98.56 195 LEU A O 1
ATOM 1617 N N . ARG A 1 196 ? 6.592 2.519 7.712 1.00 98.25 196 ARG A N 1
ATOM 1618 C CA . ARG A 1 196 ? 6.376 3.105 9.042 1.00 98.25 196 ARG A CA 1
ATOM 1619 C C . ARG A 1 196 ? 7.697 3.341 9.763 1.00 98.25 196 ARG A C 1
ATOM 1621 O O . ARG A 1 196 ? 7.937 4.441 10.246 1.00 98.25 196 ARG A O 1
ATOM 1628 N N . LYS A 1 197 ? 8.580 2.338 9.800 1.00 98.25 197 LYS A N 1
ATOM 1629 C CA . LYS A 1 197 ? 9.910 2.463 10.415 1.00 98.25 197 LYS A CA 1
ATOM 1630 C C . LYS A 1 197 ? 10.743 3.562 9.749 1.00 98.25 197 LYS A C 1
ATOM 1632 O O . LYS A 1 197 ? 11.446 4.284 10.448 1.00 98.25 197 LYS A O 1
ATOM 1637 N N . LYS A 1 198 ? 10.659 3.685 8.421 1.00 98.25 198 LYS A N 1
ATOM 1638 C CA . LYS A 1 198 ? 11.377 4.703 7.643 1.00 98.25 198 LYS A CA 1
ATOM 1639 C C . LYS A 1 198 ? 10.854 6.114 7.916 1.00 98.25 198 LYS A C 1
ATOM 1641 O O . LYS A 1 198 ? 11.664 7.011 8.114 1.00 98.25 198 LYS A O 1
ATOM 1646 N N . TYR A 1 199 ? 9.535 6.315 7.945 1.00 98.38 199 TYR A N 1
ATOM 1647 C CA . TYR A 1 199 ? 8.946 7.657 7.932 1.00 98.38 199 TYR A CA 1
ATOM 1648 C C . TYR A 1 199 ? 8.408 8.170 9.278 1.00 98.38 199 TYR A C 1
ATOM 1650 O O . TYR A 1 199 ? 8.334 9.384 9.464 1.00 98.38 199 TYR A O 1
ATOM 1658 N N . ALA A 1 200 ? 8.096 7.303 10.247 1.00 97.50 200 ALA A N 1
ATOM 1659 C CA . ALA A 1 200 ? 7.605 7.730 11.563 1.00 97.50 200 ALA A CA 1
ATOM 1660 C C . ALA A 1 200 ? 8.537 8.716 12.303 1.00 97.50 200 ALA A C 1
ATOM 1662 O O . ALA A 1 200 ? 8.014 9.643 12.922 1.00 97.50 200 ALA A O 1
ATOM 1663 N N . PRO A 1 201 ? 9.885 8.615 12.214 1.00 97.62 201 PRO A N 1
ATOM 1664 C CA . PRO A 1 201 ? 10.780 9.581 12.857 1.00 97.62 201 PRO A CA 1
ATOM 1665 C C . PRO A 1 201 ? 10.568 11.041 12.429 1.00 97.62 201 PRO A C 1
ATOM 1667 O O . PRO A 1 201 ? 10.887 11.948 13.191 1.00 97.62 201 PRO A O 1
ATOM 1670 N N . TYR A 1 202 ? 10.013 11.288 11.238 1.00 97.12 202 TYR A N 1
ATOM 1671 C CA . TYR A 1 202 ? 9.809 12.644 10.715 1.00 97.12 202 TYR A CA 1
ATOM 1672 C C . TYR A 1 202 ? 8.544 13.327 11.247 1.00 97.12 202 TYR A C 1
ATOM 1674 O O . TYR A 1 202 ? 8.380 14.525 11.046 1.00 97.12 202 TYR A O 1
ATOM 1682 N N . ILE A 1 203 ? 7.661 12.586 11.923 1.00 96.56 203 ILE A N 1
ATOM 1683 C CA . ILE A 1 203 ? 6.365 13.087 12.408 1.00 96.56 203 ILE A CA 1
ATOM 1684 C C . ILE A 1 203 ? 6.178 12.919 13.923 1.00 96.56 203 ILE A C 1
ATOM 1686 O O . ILE A 1 203 ? 5.071 13.080 14.421 1.00 96.56 203 ILE A O 1
ATOM 1690 N N . VAL A 1 204 ? 7.245 12.615 14.675 1.00 94.31 204 VAL A N 1
ATOM 1691 C CA . VAL A 1 204 ? 7.178 12.304 16.122 1.00 94.31 204 VAL A CA 1
ATOM 1692 C C . VAL A 1 204 ? 6.492 13.403 16.942 1.00 94.31 204 VAL A C 1
ATOM 1694 O O . VAL A 1 204 ? 5.748 13.097 17.868 1.00 94.31 204 VAL A O 1
ATOM 1697 N N . ASN A 1 205 ? 6.713 14.671 16.593 1.00 93.69 205 ASN A N 1
ATOM 1698 C CA . ASN A 1 205 ? 6.173 15.816 17.335 1.00 93.69 205 ASN A CA 1
ATOM 1699 C C . ASN A 1 205 ? 4.880 16.382 16.730 1.00 93.69 205 ASN A C 1
ATOM 1701 O O . ASN A 1 205 ? 4.357 17.381 17.221 1.00 93.69 205 ASN A O 1
ATOM 1705 N N . ILE A 1 206 ? 4.366 15.766 15.668 1.00 96.00 206 ILE A N 1
ATOM 1706 C CA . ILE A 1 206 ? 3.235 16.287 14.906 1.00 96.00 206 ILE A CA 1
ATOM 1707 C C . ILE A 1 206 ? 1.928 15.775 15.504 1.00 96.00 206 ILE A C 1
ATOM 1709 O O . ILE A 1 206 ? 1.760 14.576 15.711 1.00 96.00 206 ILE A O 1
ATOM 1713 N N . GLN A 1 207 ? 0.991 16.686 15.768 1.00 92.56 207 GLN A N 1
ATOM 1714 C CA . GLN A 1 207 ? -0.285 16.359 16.420 1.00 92.56 207 GLN A CA 1
ATOM 1715 C C . GLN A 1 207 ? -1.457 16.241 15.436 1.00 92.56 207 GLN A C 1
ATOM 1717 O O . GLN A 1 207 ? -2.488 15.658 15.767 1.00 92.56 207 GLN A O 1
ATOM 1722 N N . SER A 1 208 ? -1.307 16.774 14.221 1.00 90.62 208 SER A N 1
ATOM 1723 C CA . SER A 1 208 ? -2.352 16.805 13.195 1.00 90.62 208 SER A CA 1
ATOM 1724 C C . SER A 1 208 ? -2.034 15.866 12.032 1.00 90.62 208 SER A C 1
ATOM 1726 O O . SER A 1 208 ? -0.921 15.884 11.503 1.00 90.62 208 SER A O 1
ATOM 1728 N N . ALA A 1 209 ? -3.034 15.100 11.578 1.00 90.56 209 ALA A N 1
ATOM 1729 C CA . ALA A 1 209 ? -2.924 14.297 10.357 1.00 90.56 209 ALA A CA 1
ATOM 1730 C C . ALA A 1 209 ? -2.613 15.169 9.128 1.00 90.56 209 ALA A C 1
ATOM 1732 O O . ALA A 1 209 ? -1.891 14.742 8.230 1.00 90.56 209 ALA A O 1
ATOM 1733 N N . GLU A 1 210 ? -3.136 16.397 9.109 1.00 90.44 210 GLU A N 1
ATOM 1734 C CA . GLU A 1 210 ? -2.949 17.369 8.035 1.00 90.44 210 GLU A CA 1
ATOM 1735 C C . GLU A 1 210 ? -1.489 17.830 7.934 1.00 90.44 210 GLU A C 1
ATOM 1737 O O . GLU A 1 210 ? -0.867 17.782 6.873 1.00 90.44 210 GLU A O 1
ATOM 1742 N N . GLU A 1 211 ? -0.914 18.233 9.065 1.00 92.81 211 GLU A N 1
ATOM 1743 C CA . GLU A 1 211 ? 0.478 18.672 9.137 1.00 92.81 211 GLU A CA 1
ATOM 1744 C C . GLU A 1 211 ? 1.431 17.516 8.807 1.00 92.81 211 GLU A C 1
ATOM 1746 O O . GLU A 1 211 ? 2.382 17.686 8.037 1.00 92.81 211 GLU A O 1
ATOM 1751 N N . ALA A 1 212 ? 1.128 16.315 9.313 1.00 95.19 212 ALA A N 1
ATOM 1752 C CA . ALA A 1 212 ? 1.889 15.110 9.010 1.00 95.19 212 ALA A CA 1
ATOM 1753 C C . ALA A 1 212 ? 1.840 14.785 7.510 1.00 95.19 212 ALA A C 1
ATOM 1755 O O . ALA A 1 212 ? 2.875 14.471 6.920 1.00 95.19 212 ALA A O 1
ATOM 1756 N N . PHE A 1 213 ? 0.668 14.921 6.879 1.00 94.81 213 PHE A N 1
ATOM 1757 C CA . PHE A 1 213 ? 0.507 14.751 5.438 1.00 94.81 213 PHE A CA 1
ATOM 1758 C C . PHE A 1 213 ? 1.405 15.719 4.667 1.00 94.81 213 PHE A C 1
ATOM 1760 O O . PHE A 1 213 ? 2.184 15.279 3.829 1.00 94.81 213 PHE A O 1
ATOM 1767 N N . ILE A 1 214 ? 1.360 17.020 4.965 1.00 94.44 214 ILE A N 1
ATOM 1768 C CA . ILE A 1 214 ? 2.153 18.034 4.246 1.00 94.44 214 ILE A CA 1
ATOM 1769 C C . ILE A 1 214 ? 3.655 17.762 4.383 1.00 94.44 214 ILE A C 1
ATOM 1771 O O . ILE A 1 214 ? 4.390 17.830 3.393 1.00 94.44 214 ILE A O 1
ATOM 1775 N N . LEU A 1 215 ? 4.121 17.443 5.594 1.00 96.31 215 LEU A N 1
ATOM 1776 C CA . LEU A 1 215 ? 5.536 17.190 5.870 1.00 96.31 215 LEU A CA 1
ATOM 1777 C C . LEU A 1 215 ? 6.042 15.972 5.094 1.00 96.31 215 LEU A C 1
ATOM 1779 O O . LEU A 1 215 ? 7.054 16.051 4.393 1.00 96.31 215 LEU A O 1
ATOM 1783 N N . ILE A 1 216 ? 5.320 14.856 5.184 1.00 97.75 216 ILE A N 1
ATOM 1784 C CA . ILE A 1 216 ? 5.678 13.615 4.494 1.00 97.75 216 ILE A CA 1
ATOM 1785 C C . ILE A 1 216 ? 5.546 13.770 2.980 1.00 97.75 216 ILE A C 1
ATOM 1787 O O . ILE A 1 216 ? 6.414 13.296 2.247 1.00 97.75 216 ILE A O 1
ATOM 1791 N N . TYR A 1 217 ? 4.517 14.477 2.510 1.00 96.56 217 TYR A N 1
ATOM 1792 C CA . TYR A 1 217 ? 4.312 14.755 1.094 1.00 96.56 217 TYR A CA 1
ATOM 1793 C C . TYR A 1 217 ? 5.510 15.495 0.505 1.00 96.56 217 TYR A C 1
ATOM 1795 O O . TYR A 1 217 ? 6.108 15.023 -0.460 1.00 96.56 217 TYR A O 1
ATOM 1803 N N . ASN A 1 218 ? 5.916 16.615 1.110 1.00 96.19 218 ASN A N 1
ATOM 1804 C CA . ASN A 1 218 ? 7.070 17.382 0.635 1.00 96.19 218 ASN A CA 1
ATOM 1805 C C . ASN A 1 218 ? 8.345 16.535 0.659 1.00 96.19 218 ASN A C 1
ATOM 1807 O O . ASN A 1 218 ? 9.078 16.489 -0.324 1.00 96.19 218 ASN A O 1
ATOM 1811 N N . LYS A 1 219 ? 8.560 15.776 1.737 1.00 97.38 219 LYS A N 1
ATOM 1812 C CA . LYS A 1 219 ? 9.729 14.907 1.860 1.00 97.38 219 LYS A CA 1
ATOM 1813 C C . LYS A 1 219 ? 9.807 13.857 0.750 1.00 97.38 219 LYS A C 1
ATOM 1815 O O . LYS A 1 219 ? 10.857 13.686 0.135 1.00 97.38 219 LYS A O 1
ATOM 1820 N N . VAL A 1 220 ? 8.713 13.147 0.481 1.00 97.50 220 VAL A N 1
ATOM 1821 C CA . VAL A 1 220 ? 8.684 12.142 -0.589 1.00 97.50 220 VAL A CA 1
ATOM 1822 C C . VAL A 1 220 ? 8.809 12.812 -1.960 1.00 97.50 220 VAL A C 1
ATOM 1824 O O . VAL A 1 220 ? 9.471 12.256 -2.829 1.00 97.50 220 VAL A O 1
ATOM 1827 N N . MET A 1 221 ? 8.244 14.005 -2.162 1.00 95.25 221 MET A N 1
ATOM 1828 C CA . MET A 1 221 ? 8.425 14.774 -3.401 1.00 95.25 221 MET A CA 1
ATOM 1829 C C . MET A 1 221 ? 9.888 15.169 -3.646 1.00 95.25 221 MET A C 1
ATOM 1831 O O . MET A 1 221 ? 10.344 15.108 -4.789 1.00 95.25 221 MET A O 1
ATOM 1835 N N . ASP A 1 222 ? 10.631 15.514 -2.594 1.00 96.62 222 ASP A N 1
ATOM 1836 C CA . ASP A 1 222 ? 12.049 15.873 -2.685 1.00 96.62 222 ASP A CA 1
ATOM 1837 C C . ASP A 1 222 ? 12.940 14.649 -2.961 1.00 96.62 222 ASP A C 1
ATOM 1839 O O . ASP A 1 222 ? 13.910 14.721 -3.729 1.00 96.62 222 ASP A O 1
ATOM 1843 N N . GLU A 1 223 ? 12.614 13.505 -2.358 1.00 95.62 223 GLU A N 1
ATOM 1844 C CA . GLU A 1 223 ? 13.392 12.266 -2.469 1.00 95.62 223 GLU A CA 1
ATOM 1845 C C . GLU A 1 223 ? 13.093 11.487 -3.755 1.00 95.62 223 GLU A C 1
ATOM 1847 O O . GLU A 1 223 ? 14.019 11.010 -4.415 1.00 95.62 223 GLU A O 1
ATOM 1852 N N . PHE A 1 224 ? 11.817 11.363 -4.125 1.00 96.62 224 PHE A N 1
ATOM 1853 C CA . PHE A 1 224 ? 11.358 10.507 -5.214 1.00 96.62 224 PHE A CA 1
ATOM 1854 C C . PHE A 1 224 ? 11.511 11.206 -6.568 1.00 96.62 224 PHE A C 1
ATOM 1856 O O . PHE A 1 224 ? 10.782 12.139 -6.917 1.00 96.62 224 PHE A O 1
ATOM 1863 N N . LYS A 1 225 ? 12.465 10.740 -7.372 1.00 95.06 225 LYS A N 1
ATOM 1864 C CA . LYS A 1 225 ? 12.836 11.379 -8.636 1.00 95.06 225 LYS A CA 1
ATOM 1865 C C . LYS A 1 225 ? 11.872 11.027 -9.765 1.00 95.06 225 LYS A C 1
ATOM 1867 O O . LYS A 1 225 ? 11.362 9.914 -9.863 1.00 95.06 225 LYS A O 1
ATOM 1872 N N . LYS A 1 226 ? 11.660 11.978 -10.674 1.00 92.50 226 LYS A N 1
ATOM 1873 C CA . LYS A 1 226 ? 10.910 11.716 -11.905 1.00 92.50 226 LYS A CA 1
ATOM 1874 C C . LYS A 1 226 ? 11.696 10.733 -12.777 1.00 92.50 226 LYS A C 1
ATOM 1876 O O . LYS A 1 226 ? 12.901 10.889 -12.982 1.00 92.50 226 LYS A O 1
ATOM 1881 N N . GLY A 1 227 ? 11.004 9.727 -13.283 1.00 88.56 227 GLY A N 1
ATOM 1882 C CA . GLY A 1 227 ? 11.515 8.752 -14.231 1.00 88.56 227 GLY A CA 1
ATOM 1883 C C . GLY A 1 227 ? 10.433 8.342 -15.213 1.00 88.56 227 GLY A C 1
ATOM 1884 O O . GLY A 1 227 ? 9.241 8.473 -14.935 1.00 88.56 227 GLY A O 1
ATOM 1885 N N . GLU A 1 228 ? 10.869 7.855 -16.363 1.00 82.56 228 GLU A N 1
ATOM 1886 C CA . GLU A 1 228 ? 10.007 7.165 -17.310 1.00 82.56 228 GLU A CA 1
ATOM 1887 C C . GLU A 1 228 ? 10.215 5.672 -17.138 1.00 82.56 228 GLU A C 1
ATOM 1889 O O . GLU A 1 228 ? 11.345 5.214 -16.976 1.00 82.56 228 GLU A O 1
ATOM 1894 N N . ASN A 1 229 ? 9.108 4.943 -17.161 1.00 76.62 229 ASN A N 1
ATOM 1895 C CA . ASN A 1 229 ? 9.066 3.524 -16.886 1.00 76.62 229 ASN A CA 1
ATOM 1896 C C . ASN A 1 229 ? 8.260 2.868 -18.007 1.00 76.62 229 ASN A C 1
ATOM 1898 O O . ASN A 1 229 ? 7.086 3.183 -18.189 1.00 76.62 229 ASN A O 1
ATOM 1902 N N . ASP A 1 230 ? 8.895 1.973 -18.757 1.00 84.50 230 ASP A N 1
ATOM 1903 C CA . ASP A 1 230 ? 8.298 1.181 -19.838 1.00 84.50 230 ASP A CA 1
ATOM 1904 C C . ASP A 1 230 ? 8.087 -0.284 -19.406 1.00 84.50 230 ASP A C 1
ATOM 1906 O O . ASP A 1 230 ? 8.163 -1.217 -20.212 1.00 84.50 230 ASP A O 1
ATOM 1910 N N . TYR A 1 231 ? 7.854 -0.478 -18.105 1.00 88.00 231 TYR A N 1
ATOM 1911 C CA . TYR A 1 231 ? 7.563 -1.771 -17.498 1.00 88.00 231 TYR A CA 1
ATOM 1912 C C . TYR A 1 231 ? 6.188 -2.293 -17.947 1.00 88.00 231 TYR A C 1
ATOM 1914 O O . TYR A 1 231 ? 5.259 -1.502 -18.123 1.00 88.00 231 TYR A O 1
ATOM 1922 N N . PRO A 1 232 ? 6.009 -3.621 -18.077 1.00 85.00 232 PRO A N 1
ATOM 1923 C CA . PRO A 1 232 ? 4.728 -4.213 -18.477 1.00 85.00 232 PRO A CA 1
ATOM 1924 C C . PRO A 1 232 ? 3.606 -4.002 -17.452 1.00 85.00 232 PRO A C 1
ATOM 1926 O O . PRO A 1 232 ? 2.432 -4.105 -17.800 1.00 85.00 232 PRO A O 1
ATOM 1929 N N . HIS A 1 233 ? 3.956 -3.741 -16.191 1.00 88.94 233 HIS A N 1
ATOM 1930 C CA . HIS A 1 233 ? 3.025 -3.397 -15.123 1.00 88.94 233 HIS A CA 1
ATOM 1931 C C . HIS A 1 233 ? 3.742 -2.687 -13.966 1.00 88.94 233 HIS A C 1
ATOM 1933 O O . HIS A 1 233 ? 4.968 -2.580 -13.946 1.00 88.94 233 HIS A O 1
ATOM 1939 N N . GLN A 1 234 ? 2.957 -2.212 -12.995 1.00 90.88 234 GLN A N 1
ATOM 1940 C CA . GLN A 1 234 ? 3.431 -1.524 -11.793 1.00 90.88 234 GLN A CA 1
ATOM 1941 C C . GLN A 1 234 ? 4.430 -2.387 -11.004 1.00 90.88 234 GLN A C 1
ATOM 1943 O O . GLN A 1 234 ? 4.271 -3.609 -10.896 1.00 90.88 234 GLN A O 1
ATOM 1948 N N . MET A 1 235 ? 5.455 -1.736 -10.452 1.00 93.81 235 MET A N 1
ATOM 1949 C CA . MET A 1 235 ? 6.384 -2.340 -9.494 1.00 93.81 235 MET A CA 1
ATOM 1950 C C . MET A 1 235 ? 5.724 -2.455 -8.120 1.00 93.81 235 MET A C 1
ATOM 1952 O O . MET A 1 235 ? 4.832 -1.676 -7.789 1.00 93.81 235 MET A O 1
ATOM 1956 N N . ASP A 1 236 ? 6.188 -3.392 -7.292 1.00 94.88 236 ASP A N 1
ATOM 1957 C CA . ASP A 1 236 ? 5.747 -3.413 -5.899 1.00 94.88 236 ASP A CA 1
ATOM 1958 C C . ASP A 1 236 ? 6.329 -2.241 -5.092 1.00 94.88 236 ASP A C 1
ATOM 1960 O O . ASP A 1 236 ? 7.355 -1.645 -5.433 1.00 94.88 236 ASP A O 1
ATOM 1964 N N . ILE A 1 237 ? 5.679 -1.936 -3.971 1.00 97.62 237 ILE A N 1
ATOM 1965 C CA . ILE A 1 237 ? 6.005 -0.782 -3.128 1.00 97.62 237 ILE A CA 1
ATOM 1966 C C . ILE A 1 237 ? 7.430 -0.818 -2.548 1.00 97.62 237 ILE A C 1
ATOM 1968 O O . ILE A 1 237 ? 8.051 0.231 -2.392 1.00 97.62 237 ILE A O 1
ATOM 1972 N N . LEU A 1 238 ? 7.980 -1.991 -2.224 1.00 97.00 238 LEU A N 1
ATOM 1973 C CA . LEU A 1 238 ? 9.336 -2.101 -1.671 1.00 97.00 238 LEU A CA 1
ATOM 1974 C C . LEU A 1 238 ? 10.405 -1.963 -2.751 1.00 97.00 238 LEU A C 1
ATOM 1976 O O . LEU A 1 238 ? 11.506 -1.482 -2.488 1.00 97.00 238 LEU A O 1
ATOM 1980 N N . MET A 1 239 ? 10.082 -2.348 -3.978 1.00 96.06 239 MET A N 1
ATOM 1981 C CA . MET A 1 239 ? 10.924 -2.060 -5.127 1.00 96.06 239 MET A CA 1
ATOM 1982 C C . MET A 1 239 ? 10.967 -0.550 -5.406 1.00 96.06 239 MET A C 1
ATOM 1984 O O . MET A 1 239 ? 12.051 0.008 -5.584 1.00 96.06 239 MET A O 1
ATOM 1988 N N . LEU A 1 240 ? 9.815 0.129 -5.333 1.00 96.62 240 LEU A N 1
ATOM 1989 C CA . LEU A 1 240 ? 9.726 1.593 -5.390 1.00 96.62 240 LEU A CA 1
ATOM 1990 C C . LEU A 1 240 ? 10.527 2.269 -4.265 1.00 96.62 240 LEU A C 1
ATOM 1992 O O . LEU A 1 240 ? 11.258 3.217 -4.540 1.00 96.62 240 LEU A O 1
ATOM 1996 N N . ASP A 1 241 ? 10.453 1.751 -3.034 1.00 97.12 241 ASP A N 1
ATOM 1997 C CA . ASP A 1 241 ? 11.208 2.244 -1.867 1.00 97.12 241 ASP A CA 1
ATOM 1998 C C . ASP A 1 241 ? 12.729 2.211 -2.074 1.00 97.12 241 ASP A C 1
ATOM 2000 O O . ASP A 1 241 ? 13.447 3.089 -1.591 1.00 97.12 241 ASP A O 1
ATOM 2004 N N . ARG A 1 242 ? 13.225 1.205 -2.804 1.00 95.56 242 ARG A N 1
ATOM 2005 C CA . ARG A 1 242 ? 14.653 1.069 -3.126 1.00 95.56 242 ARG A CA 1
ATOM 2006 C C . ARG A 1 242 ? 15.084 1.931 -4.299 1.00 95.56 242 ARG A C 1
ATOM 2008 O O . ARG A 1 242 ? 16.210 2.422 -4.303 1.00 95.56 242 ARG A O 1
ATOM 2015 N N . ILE A 1 243 ? 14.229 2.067 -5.309 1.00 95.50 243 ILE A N 1
ATOM 2016 C CA . ILE A 1 243 ? 14.550 2.794 -6.540 1.00 95.50 243 ILE A CA 1
ATOM 2017 C C . ILE A 1 243 ? 14.405 4.309 -6.346 1.00 95.50 243 ILE A C 1
ATOM 2019 O O . ILE A 1 243 ? 15.222 5.065 -6.869 1.00 95.50 243 ILE A O 1
ATOM 2023 N N . MET A 1 244 ? 13.383 4.755 -5.605 1.00 95.62 244 MET A N 1
ATOM 2024 C CA . MET A 1 244 ? 13.041 6.169 -5.379 1.00 95.62 244 MET A CA 1
ATOM 2025 C C . MET A 1 244 ? 12.989 6.995 -6.677 1.00 95.62 244 MET A C 1
ATOM 2027 O O . MET A 1 244 ? 13.390 8.160 -6.713 1.00 95.62 244 MET A O 1
ATOM 2031 N N . LYS A 1 245 ? 12.518 6.382 -7.768 1.00 94.88 245 LYS A N 1
ATOM 2032 C CA . LYS A 1 245 ? 12.390 6.990 -9.095 1.00 94.88 245 LYS A CA 1
ATOM 2033 C C . LYS A 1 245 ? 11.248 6.337 -9.876 1.00 94.88 245 LYS A C 1
ATOM 2035 O O . LYS A 1 245 ? 11.116 5.117 -9.867 1.00 94.88 245 LYS A O 1
ATOM 2040 N N . GLY A 1 246 ? 10.454 7.135 -10.584 1.00 94.44 246 GLY A N 1
ATOM 2041 C CA . GLY A 1 246 ? 9.353 6.640 -11.413 1.00 94.44 246 GLY A CA 1
ATOM 2042 C C . GLY A 1 246 ? 8.430 7.744 -11.917 1.00 94.44 246 GLY A C 1
ATOM 2043 O O . GLY A 1 246 ? 8.713 8.936 -11.743 1.00 94.44 246 GLY A O 1
ATOM 2044 N N . ASN A 1 247 ? 7.334 7.349 -12.560 1.00 93.00 247 ASN A N 1
ATOM 2045 C CA . ASN A 1 247 ? 6.355 8.291 -13.102 1.00 93.00 247 ASN A CA 1
ATOM 2046 C C . ASN A 1 247 ? 5.351 8.753 -12.019 1.00 93.00 247 ASN A C 1
ATOM 2048 O O . ASN A 1 247 ? 5.498 8.456 -10.831 1.00 93.00 247 ASN A O 1
ATOM 2052 N N . CYS A 1 248 ? 4.328 9.523 -12.413 1.00 93.75 248 CYS A N 1
ATOM 2053 C CA . CYS A 1 248 ? 3.327 10.022 -11.464 1.00 93.75 248 CYS A CA 1
ATOM 2054 C C . CYS A 1 248 ? 2.508 8.908 -10.790 1.00 93.75 248 CYS A C 1
ATOM 2056 O O . CYS A 1 248 ? 2.178 9.051 -9.616 1.00 93.75 248 CYS A O 1
ATOM 2058 N N . MET A 1 249 ? 2.239 7.796 -11.481 1.00 94.19 249 MET A N 1
ATOM 2059 C CA . MET A 1 249 ? 1.549 6.642 -10.902 1.00 94.19 249 MET A CA 1
ATOM 2060 C C . MET A 1 249 ? 2.426 5.996 -9.830 1.00 94.19 249 MET A C 1
ATOM 2062 O O . MET A 1 249 ? 1.997 5.882 -8.688 1.00 94.19 249 MET A O 1
ATOM 2066 N N . ASP A 1 250 ? 3.680 5.675 -10.159 1.00 95.88 250 ASP A N 1
ATOM 2067 C CA . ASP A 1 250 ? 4.638 5.050 -9.236 1.00 95.88 250 ASP A CA 1
ATOM 2068 C C . ASP A 1 250 ? 4.843 5.873 -7.960 1.00 95.88 250 ASP A C 1
ATOM 2070 O O . ASP A 1 250 ? 4.824 5.344 -6.845 1.00 95.88 250 ASP A O 1
ATOM 2074 N N . ARG A 1 251 ? 4.990 7.194 -8.112 1.00 96.62 251 ARG A N 1
ATOM 2075 C CA . ARG A 1 251 ? 5.127 8.102 -6.972 1.00 96.62 251 ARG A CA 1
ATOM 2076 C C . ARG A 1 251 ? 3.856 8.147 -6.130 1.00 96.62 251 ARG A C 1
ATOM 2078 O O . ARG A 1 251 ? 3.959 8.145 -4.908 1.00 96.62 251 ARG A O 1
ATOM 2085 N N . SER A 1 252 ? 2.676 8.177 -6.748 1.00 96.81 252 SER A N 1
ATOM 2086 C CA . SER A 1 252 ? 1.395 8.202 -6.029 1.00 96.81 252 SER A CA 1
ATOM 2087 C C . SER A 1 252 ? 1.094 6.884 -5.316 1.00 96.81 252 SER A C 1
ATOM 2089 O O . SER A 1 252 ? 0.563 6.914 -4.205 1.00 96.81 252 SER A O 1
ATOM 2091 N N . LEU A 1 253 ? 1.493 5.742 -5.889 1.00 96.94 253 LEU A N 1
ATOM 2092 C CA . LEU A 1 253 ? 1.468 4.439 -5.219 1.00 96.94 253 LEU A CA 1
ATOM 2093 C C . LEU A 1 253 ? 2.330 4.477 -3.956 1.00 96.94 253 LEU A C 1
ATOM 2095 O O . LEU A 1 253 ? 1.821 4.304 -2.849 1.00 96.94 253 LEU A O 1
ATOM 2099 N N . TYR A 1 254 ? 3.615 4.796 -4.116 1.00 98.25 254 TYR A N 1
ATOM 2100 C CA . TYR A 1 254 ? 4.566 4.851 -3.010 1.00 98.25 254 TYR A CA 1
ATOM 2101 C C . TYR A 1 254 ? 4.132 5.843 -1.922 1.00 98.25 254 TYR A C 1
ATOM 2103 O O . TYR A 1 254 ? 4.070 5.489 -0.746 1.00 98.25 254 TYR A O 1
ATOM 2111 N N . MET A 1 255 ? 3.755 7.064 -2.308 1.00 98.19 255 MET A N 1
ATOM 2112 C CA . MET A 1 255 ? 3.267 8.101 -1.398 1.00 98.19 255 MET A CA 1
ATOM 2113 C C . MET A 1 255 ? 2.038 7.630 -0.614 1.00 98.19 255 MET A C 1
ATOM 2115 O O . MET A 1 255 ? 2.004 7.767 0.607 1.00 98.19 255 MET A O 1
ATOM 2119 N N . THR A 1 256 ? 1.046 7.036 -1.284 1.00 98.12 256 THR A N 1
ATOM 2120 C CA . THR A 1 256 ? -0.155 6.512 -0.615 1.00 98.12 256 THR A CA 1
ATOM 2121 C C . THR A 1 256 ? 0.214 5.428 0.397 1.00 98.12 256 THR A C 1
ATOM 2123 O O . THR A 1 256 ? -0.278 5.456 1.525 1.00 98.12 256 THR A O 1
ATOM 2126 N N . SER A 1 257 ? 1.124 4.512 0.051 1.00 98.31 257 SER A N 1
ATOM 2127 C CA . SER A 1 257 ? 1.626 3.498 0.986 1.00 98.31 257 SER A CA 1
ATOM 2128 C C . SER A 1 257 ? 2.327 4.117 2.194 1.00 98.31 257 SER A C 1
ATOM 2130 O O . SER A 1 257 ? 2.090 3.680 3.319 1.00 98.31 257 SER A O 1
ATOM 2132 N N . VAL A 1 258 ? 3.152 5.151 1.997 1.00 98.50 258 VAL A N 1
ATOM 2133 C CA . VAL A 1 258 ? 3.807 5.868 3.103 1.00 98.50 258 VAL A CA 1
ATOM 2134 C C . VAL A 1 258 ? 2.764 6.500 4.026 1.00 98.50 258 VAL A C 1
ATOM 2136 O O . VAL A 1 258 ? 2.814 6.275 5.233 1.00 98.50 258 VAL A O 1
ATOM 2139 N N . MET A 1 259 ? 1.780 7.221 3.481 1.00 98.12 259 MET A N 1
ATOM 2140 C CA . MET A 1 259 ? 0.716 7.847 4.280 1.00 98.12 259 MET A CA 1
ATOM 2141 C C . MET A 1 259 ? -0.062 6.807 5.097 1.00 98.12 259 MET A C 1
ATOM 2143 O O . MET A 1 259 ? -0.198 6.933 6.316 1.00 98.12 259 MET A O 1
ATOM 2147 N N . ARG A 1 260 ? -0.485 5.712 4.455 1.00 97.94 260 ARG A N 1
ATOM 2148 C CA . ARG A 1 260 ? -1.200 4.611 5.119 1.00 97.94 260 ARG A CA 1
ATOM 2149 C C . ARG A 1 260 ? -0.358 3.909 6.182 1.00 97.94 260 ARG A C 1
ATOM 2151 O O . ARG A 1 260 ? -0.901 3.470 7.196 1.00 97.94 260 ARG A O 1
ATOM 2158 N N . ALA A 1 261 ? 0.956 3.803 5.985 1.00 98.25 261 ALA A N 1
ATOM 2159 C CA . ALA A 1 261 ? 1.878 3.237 6.970 1.00 98.25 261 ALA A CA 1
ATOM 2160 C C . ALA A 1 261 ? 2.008 4.088 8.241 1.00 98.25 261 ALA A C 1
ATOM 2162 O O . ALA A 1 261 ? 2.412 3.561 9.275 1.00 98.25 261 ALA A O 1
ATOM 2163 N N . LEU A 1 262 ? 1.654 5.372 8.175 1.00 97.94 262 LEU A N 1
ATOM 2164 C CA . LEU A 1 262 ? 1.651 6.312 9.298 1.00 97.94 262 LEU A CA 1
ATOM 2165 C C . LEU A 1 262 ? 0.237 6.587 9.834 1.00 97.94 262 LEU A C 1
ATOM 2167 O O . LEU A 1 262 ? 0.058 7.483 10.651 1.00 97.94 262 LEU A O 1
ATOM 2171 N N . SER A 1 263 ? -0.769 5.836 9.375 1.00 97.19 263 SER A N 1
ATOM 2172 C CA . SER A 1 263 ? -2.189 6.077 9.670 1.00 97.19 263 SER A CA 1
ATOM 2173 C C . SER A 1 263 ? -2.668 7.486 9.314 1.00 97.19 263 SER A C 1
ATOM 2175 O O . SER A 1 263 ? -3.511 8.057 10.003 1.00 97.19 263 SER A O 1
ATOM 2177 N N . ILE A 1 264 ? -2.149 8.038 8.219 1.00 96.88 264 ILE A N 1
ATOM 2178 C CA . ILE A 1 264 ? -2.668 9.246 7.579 1.00 96.88 264 ILE A CA 1
ATOM 2179 C C . ILE A 1 264 ? -3.647 8.782 6.488 1.00 96.88 264 ILE A C 1
ATOM 2181 O O . ILE A 1 264 ? -3.228 8.044 5.590 1.00 96.88 264 ILE A O 1
ATOM 2185 N N . PRO A 1 265 ? -4.942 9.155 6.544 1.00 95.44 265 PRO A N 1
ATOM 2186 C CA . PRO A 1 265 ? -5.910 8.769 5.521 1.00 95.44 265 PRO A CA 1
ATOM 2187 C C . PRO A 1 265 ? -5.470 9.238 4.133 1.00 95.44 265 PRO A C 1
ATOM 2189 O O . PRO A 1 265 ? -5.267 10.435 3.923 1.00 95.44 265 PRO A O 1
ATOM 2192 N N . ALA A 1 266 ? -5.332 8.312 3.182 1.00 94.88 266 ALA A N 1
ATOM 2193 C CA . ALA A 1 266 ? -4.901 8.632 1.826 1.00 94.88 266 ALA A CA 1
ATOM 2194 C C . ALA A 1 266 ? -5.604 7.783 0.756 1.00 94.88 266 ALA A C 1
ATOM 2196 O O . ALA A 1 266 ? -5.822 6.570 0.903 1.00 94.88 266 ALA A O 1
ATOM 2197 N N . ALA A 1 267 ? -5.916 8.443 -0.354 1.00 92.81 267 ALA A N 1
ATOM 2198 C CA . ALA A 1 267 ? -6.495 7.876 -1.556 1.00 92.81 267 ALA A CA 1
ATOM 2199 C C . ALA A 1 267 ? -5.596 8.175 -2.759 1.00 92.81 267 ALA A C 1
ATOM 2201 O O . ALA A 1 267 ? -5.099 9.287 -2.920 1.00 92.81 267 ALA A O 1
ATOM 2202 N N . TYR A 1 268 ? -5.413 7.165 -3.602 1.00 93.56 268 TYR A N 1
ATOM 2203 C CA . TYR A 1 268 ? -4.854 7.339 -4.933 1.00 93.56 268 TYR A CA 1
ATOM 2204 C C . TYR A 1 268 ? -5.971 7.819 -5.854 1.00 93.56 268 TYR A C 1
ATOM 2206 O O . TYR A 1 268 ? -7.026 7.184 -5.900 1.00 93.56 268 TYR A O 1
ATOM 2214 N N . ASP A 1 269 ? -5.724 8.884 -6.603 1.00 93.88 269 ASP A N 1
ATOM 2215 C CA . ASP A 1 269 ? -6.674 9.435 -7.564 1.00 93.88 269 ASP A CA 1
ATOM 2216 C C . ASP A 1 269 ? -5.965 9.768 -8.881 1.00 93.88 269 ASP A C 1
ATOM 2218 O O . ASP A 1 269 ? -4.734 9.904 -8.927 1.00 93.88 269 ASP A O 1
ATOM 2222 N N . TYR A 1 270 ? -6.715 9.815 -9.977 1.00 92.94 270 TYR A N 1
ATOM 2223 C CA . TYR A 1 270 ? -6.150 10.043 -11.297 1.00 92.94 270 TYR A CA 1
ATOM 2224 C C . TYR A 1 270 ? -7.160 10.580 -12.306 1.00 92.94 270 TYR A C 1
ATOM 2226 O O . TYR A 1 270 ? -8.355 10.302 -12.259 1.00 92.94 270 TYR A O 1
ATOM 2234 N N . VAL A 1 271 ? -6.624 11.285 -13.297 1.00 91.69 271 VAL A N 1
ATOM 2235 C CA . VAL A 1 271 ? -7.321 11.634 -14.529 1.00 91.69 271 VAL A CA 1
ATOM 2236 C C . VAL A 1 271 ? -6.650 10.896 -15.690 1.00 91.69 271 VAL A C 1
ATOM 2238 O O . VAL A 1 271 ? -5.426 10.969 -15.827 1.00 91.69 271 VAL A O 1
ATOM 2241 N N . PRO A 1 272 ? -7.397 10.160 -16.530 1.00 87.19 272 PRO A N 1
ATOM 2242 C CA . PRO A 1 272 ? -6.799 9.412 -17.633 1.00 87.19 272 PRO A CA 1
ATOM 2243 C C . PRO A 1 272 ? -6.334 10.326 -18.775 1.00 87.19 272 PRO A C 1
ATOM 2245 O O . PRO A 1 272 ? -5.341 10.017 -19.424 1.00 87.19 272 PRO A O 1
ATOM 2248 N N . TYR A 1 273 ? -7.019 11.455 -18.988 1.00 88.31 273 TYR A N 1
ATOM 2249 C CA . TYR A 1 273 ? -6.742 12.429 -20.046 1.00 88.31 273 TYR A CA 1
ATOM 2250 C C . TYR A 1 273 ? -7.152 13.831 -19.600 1.00 88.31 273 TYR A C 1
ATOM 2252 O O . TYR A 1 273 ? -8.206 13.995 -18.983 1.00 88.31 273 TYR A O 1
ATOM 2260 N N . TRP A 1 274 ? -6.375 14.850 -19.959 1.00 84.12 274 TRP A N 1
ATOM 2261 C CA . TRP A 1 274 ? -6.787 16.235 -19.744 1.00 84.12 274 TRP A CA 1
ATOM 2262 C C . TRP A 1 274 ? -7.658 16.720 -20.898 1.00 84.12 274 TRP A C 1
ATOM 2264 O O . TRP A 1 274 ? -7.360 16.472 -22.063 1.00 84.12 274 TRP A O 1
ATOM 2274 N N . ALA A 1 275 ? -8.721 17.458 -20.583 1.00 82.06 275 ALA A N 1
ATOM 2275 C CA . ALA A 1 275 ? -9.682 17.907 -21.589 1.00 82.06 275 ALA A CA 1
ATOM 2276 C C . ALA A 1 275 ? -9.103 18.923 -22.595 1.00 82.06 275 ALA A C 1
ATOM 2278 O O . ALA A 1 275 ? -9.630 19.052 -23.695 1.00 82.06 275 ALA A O 1
ATOM 2279 N N . ASN A 1 276 ? -8.057 19.668 -22.224 1.00 80.81 276 ASN A N 1
ATOM 2280 C CA . ASN A 1 276 ? -7.688 20.912 -22.908 1.00 80.81 276 ASN A CA 1
ATOM 2281 C C . ASN A 1 276 ? -6.203 21.084 -23.270 1.00 80.81 276 ASN A C 1
ATOM 2283 O O . ASN A 1 276 ? -5.894 22.063 -23.941 1.00 80.81 276 ASN A O 1
ATOM 2287 N N . PHE A 1 277 ? -5.278 20.209 -22.847 1.00 75.31 277 PHE A N 1
ATOM 2288 C CA . PHE A 1 277 ? -3.847 20.436 -23.140 1.00 75.31 277 PHE A CA 1
ATOM 2289 C C . PHE A 1 277 ? -2.993 19.193 -23.413 1.00 75.31 277 PHE A C 1
ATOM 2291 O O . PHE A 1 277 ? -1.931 19.322 -24.018 1.00 75.31 277 PHE A O 1
ATOM 2298 N N . THR A 1 278 ? -3.399 17.988 -23.002 1.00 77.88 278 THR A N 1
ATOM 2299 C CA . THR A 1 278 ? -2.619 16.779 -23.303 1.00 77.88 278 THR A CA 1
ATOM 2300 C C . THR A 1 278 ? -3.461 15.512 -23.239 1.00 77.88 278 THR A C 1
ATOM 2302 O O . THR A 1 278 ? -4.364 15.382 -22.416 1.00 77.88 278 THR A O 1
ATOM 2305 N N . SER A 1 279 ? -3.107 14.541 -24.079 1.00 80.38 279 SER A N 1
ATOM 2306 C CA . SER A 1 279 ? -3.611 13.171 -24.016 1.00 80.38 279 SER A CA 1
ATOM 2307 C C . SER A 1 279 ? -2.873 12.306 -22.984 1.00 80.38 279 SER A C 1
ATOM 2309 O O . SER A 1 279 ? -3.061 11.094 -22.960 1.00 80.38 279 SER A O 1
ATOM 2311 N N . ASN A 1 280 ? -1.997 12.883 -22.162 1.00 83.06 280 ASN A N 1
ATOM 2312 C CA . ASN A 1 280 ? -1.373 12.166 -21.056 1.00 83.06 280 ASN A CA 1
ATOM 2313 C C . ASN A 1 280 ? -2.269 12.216 -19.815 1.00 83.06 280 ASN A C 1
ATOM 2315 O O . ASN A 1 280 ? -2.853 13.252 -19.509 1.00 83.06 280 ASN A O 1
ATOM 2319 N N . GLY A 1 281 ? -2.341 11.117 -19.070 1.00 87.75 281 GLY A N 1
ATOM 2320 C CA . GLY A 1 281 ? -2.996 11.100 -17.764 1.00 87.75 281 GLY A CA 1
ATOM 2321 C C . GLY A 1 281 ? -2.139 11.719 -16.659 1.00 87.75 281 GLY A C 1
ATOM 2322 O O . GLY A 1 281 ? -0.949 12.000 -16.836 1.00 87.75 281 GLY A O 1
ATOM 2323 N N . HIS A 1 282 ? -2.735 11.902 -15.485 1.00 92.12 282 HIS A N 1
ATOM 2324 C CA . HIS A 1 282 ? -2.023 12.276 -14.267 1.00 92.12 282 HIS A CA 1
ATOM 2325 C C . HIS A 1 282 ? -2.599 11.552 -13.054 1.00 92.12 282 HIS A C 1
ATOM 2327 O O . HIS A 1 282 ? -3.798 11.302 -12.995 1.00 92.12 282 HIS A O 1
ATOM 2333 N N . SER A 1 283 ? -1.752 11.234 -12.079 1.00 93.06 283 SER A N 1
ATOM 2334 C CA . SER A 1 283 ? -2.159 10.599 -10.826 1.00 93.06 283 SER A CA 1
ATOM 2335 C C . SER A 1 283 ? -1.562 11.335 -9.640 1.00 93.06 283 SER A C 1
ATOM 2337 O O . SER A 1 283 ? -0.395 11.734 -9.679 1.00 93.06 283 SER A O 1
ATOM 2339 N N . TRP A 1 284 ? -2.341 11.471 -8.575 1.00 93.75 284 TRP A N 1
ATOM 2340 C CA . TRP A 1 284 ? -1.975 12.180 -7.352 1.00 93.75 284 TRP A CA 1
ATOM 2341 C C . TRP A 1 284 ? -2.486 11.438 -6.115 1.00 93.75 284 TRP A C 1
ATOM 2343 O O . TRP A 1 284 ? -3.186 10.427 -6.203 1.00 93.75 284 TRP A O 1
ATOM 2353 N N . VAL A 1 285 ? -2.100 11.943 -4.945 1.00 94.19 285 VAL A N 1
ATOM 2354 C CA . VAL A 1 285 ? -2.606 11.470 -3.656 1.00 94.19 285 VAL A CA 1
ATOM 2355 C C . VAL A 1 285 ? -3.534 12.525 -3.079 1.00 94.19 285 VAL A C 1
ATOM 2357 O O . VAL A 1 285 ? -3.161 13.692 -2.966 1.00 94.19 285 VAL A O 1
ATOM 2360 N N . ALA A 1 286 ? -4.733 12.100 -2.705 1.00 89.50 286 ALA A N 1
ATOM 2361 C CA . ALA A 1 286 ? -5.703 12.888 -1.964 1.00 89.50 286 ALA A CA 1
ATOM 2362 C C . ALA A 1 286 ? -5.782 12.388 -0.517 1.00 89.50 286 ALA A C 1
ATOM 2364 O O . ALA A 1 286 ? -5.517 11.220 -0.233 1.00 89.50 286 ALA A O 1
ATOM 2365 N N . THR A 1 287 ? -6.172 13.259 0.409 1.00 84.00 287 THR A N 1
ATOM 2366 C CA . THR A 1 287 ? -6.462 12.876 1.795 1.00 84.00 287 THR A CA 1
ATOM 2367 C C . THR A 1 287 ? -7.894 13.252 2.144 1.00 84.00 287 THR A C 1
ATOM 2369 O O . THR A 1 287 ? -8.382 14.303 1.740 1.00 84.00 287 THR A O 1
ATOM 2372 N N . SER A 1 288 ? -8.592 12.392 2.886 1.00 68.50 288 SER A N 1
ATOM 2373 C CA . SER A 1 288 ? -9.926 12.711 3.406 1.00 68.50 288 SER A CA 1
ATOM 2374 C C . SER A 1 288 ? -9.874 13.701 4.577 1.00 68.50 288 SER A C 1
ATOM 2376 O O . SER A 1 288 ? -10.901 14.257 4.947 1.00 68.50 288 SER A O 1
ATOM 2378 N N . ALA A 1 289 ? -8.682 13.962 5.129 1.00 55.81 289 ALA A N 1
ATOM 2379 C CA . ALA A 1 289 ? -8.438 15.027 6.101 1.00 55.81 289 ALA A CA 1
ATOM 2380 C C . ALA A 1 289 ? -8.268 16.411 5.437 1.00 55.81 289 ALA A C 1
ATOM 2382 O O . ALA A 1 289 ? -7.987 17.394 6.118 1.00 55.81 289 ALA A O 1
ATOM 2383 N N . MET A 1 290 ? -8.403 16.499 4.107 1.00 50.94 290 MET A N 1
ATOM 2384 C CA . MET A 1 290 ? -8.157 17.724 3.354 1.00 50.94 290 MET A CA 1
ATOM 2385 C C . MET A 1 290 ? -9.315 18.704 3.561 1.00 50.94 290 MET A C 1
ATOM 2387 O O . MET A 1 290 ? -10.396 18.547 2.993 1.00 50.94 290 MET A O 1
ATOM 2391 N N . THR A 1 291 ? -9.088 19.756 4.344 1.00 51.53 291 THR A N 1
ATOM 2392 C CA . THR A 1 291 ? -9.950 20.938 4.280 1.00 51.53 291 THR A CA 1
ATOM 2393 C C . THR A 1 291 ? -9.812 21.595 2.897 1.00 51.53 291 THR A C 1
ATOM 2395 O O . THR A 1 291 ? -8.765 21.510 2.248 1.00 51.53 291 THR A O 1
ATOM 2398 N N . LEU A 1 292 ? -10.867 22.273 2.425 1.00 42.50 292 LEU A N 1
ATOM 2399 C CA . LEU A 1 292 ? -10.937 22.925 1.102 1.00 42.50 292 LEU A CA 1
ATOM 2400 C C . LEU A 1 292 ? -9.720 23.838 0.800 1.00 42.50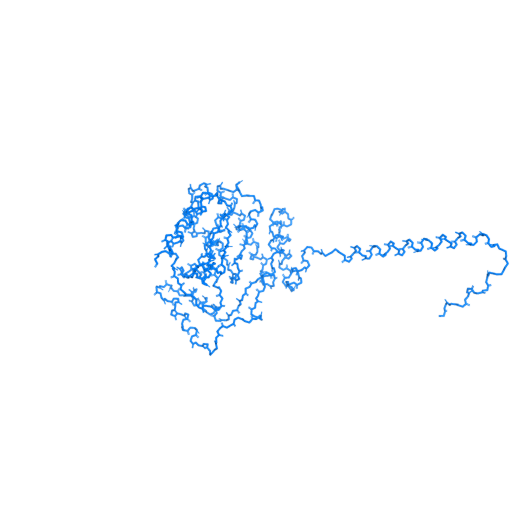 292 LEU A C 1
ATOM 2402 O O . LEU A 1 292 ? -9.317 23.998 -0.350 1.00 42.50 292 LEU A O 1
ATOM 2406 N N . LEU A 1 293 ? -9.103 24.403 1.843 1.00 43.97 293 LEU A N 1
ATOM 2407 C CA . LEU A 1 293 ? -7.940 25.294 1.774 1.00 43.97 293 LEU A CA 1
ATOM 2408 C C . LEU A 1 293 ? -6.647 24.603 1.314 1.00 43.97 293 LEU A C 1
ATOM 2410 O O . LEU A 1 293 ? -5.816 25.229 0.654 1.00 43.97 293 LEU A O 1
ATOM 2414 N N . LEU A 1 294 ? -6.459 23.323 1.631 1.00 51.47 294 LEU A N 1
ATOM 2415 C CA . LEU A 1 294 ? -5.270 22.580 1.214 1.00 51.47 294 LEU A CA 1
ATOM 2416 C C . LEU A 1 294 ? -5.337 22.102 -0.229 1.00 51.47 294 LEU A C 1
ATOM 2418 O O . LEU A 1 294 ? -4.315 22.103 -0.915 1.00 51.47 294 LEU A O 1
ATOM 2422 N N . PHE A 1 295 ? -6.532 21.749 -0.703 1.00 50.03 295 PHE A N 1
ATOM 2423 C CA . PHE A 1 295 ? -6.750 21.387 -2.100 1.00 50.03 295 PHE A CA 1
ATOM 2424 C C . PHE A 1 295 ? -6.291 22.518 -3.033 1.00 50.03 295 PHE A C 1
ATOM 2426 O O . PHE A 1 295 ? -5.537 22.279 -3.974 1.00 50.03 295 PHE A O 1
ATOM 2433 N N . LEU A 1 296 ? -6.630 23.768 -2.696 1.00 41.84 296 LEU A N 1
ATOM 2434 C CA . LEU A 1 296 ? -6.202 24.953 -3.445 1.00 41.84 296 LEU A CA 1
ATOM 2435 C C . LEU A 1 296 ? -4.675 25.154 -3.416 1.00 41.84 296 LEU A C 1
ATOM 2437 O O . LEU A 1 296 ? -4.067 25.392 -4.456 1.00 41.84 296 LEU A O 1
ATOM 2441 N N . ARG A 1 297 ? -4.022 24.964 -2.260 1.00 47.38 297 ARG A N 1
ATOM 2442 C CA . ARG A 1 297 ? -2.552 25.084 -2.143 1.00 47.38 297 ARG A CA 1
ATOM 2443 C C . ARG A 1 297 ? -1.786 23.990 -2.894 1.00 47.38 297 ARG A C 1
ATOM 2445 O O . ARG A 1 297 ? -0.675 24.237 -3.364 1.00 47.38 297 ARG A O 1
ATOM 2452 N N . MET A 1 298 ? -2.344 22.782 -2.985 1.00 54.59 298 MET A N 1
ATOM 2453 C CA . MET A 1 298 ? -1.751 21.685 -3.758 1.00 54.59 298 MET A CA 1
ATOM 2454 C C . MET A 1 298 ? -1.911 21.901 -5.262 1.00 54.59 298 MET A C 1
ATOM 2456 O O . MET A 1 298 ? -0.964 21.637 -6.004 1.00 54.59 298 MET A O 1
ATOM 2460 N N . ILE A 1 299 ? -3.060 22.430 -5.694 1.00 53.06 299 ILE A N 1
ATOM 2461 C CA . ILE A 1 299 ? -3.287 22.853 -7.077 1.00 53.06 299 ILE A CA 1
ATOM 2462 C C . ILE A 1 299 ? -2.241 23.900 -7.463 1.00 53.06 299 ILE A C 1
ATOM 2464 O O . ILE A 1 299 ? -1.471 23.642 -8.382 1.00 53.06 299 ILE A O 1
ATOM 2468 N N . ASP A 1 300 ? -2.098 25.002 -6.725 1.00 39.53 300 ASP A N 1
ATOM 2469 C CA . ASP A 1 300 ? -1.146 26.068 -7.086 1.00 39.53 300 ASP A CA 1
ATOM 2470 C C . ASP A 1 300 ? 0.295 25.561 -7.274 1.00 39.53 300 ASP A C 1
ATOM 2472 O O . ASP A 1 300 ? 0.990 25.954 -8.216 1.00 39.53 300 ASP A O 1
ATOM 2476 N N . ARG A 1 301 ? 0.751 24.620 -6.435 1.00 45.03 301 ARG A N 1
ATOM 2477 C CA . ARG A 1 301 ? 2.073 23.999 -6.615 1.00 45.03 301 ARG A CA 1
ATOM 2478 C C . ARG A 1 301 ? 2.121 23.044 -7.803 1.00 45.03 301 ARG A C 1
ATOM 2480 O O . ARG A 1 301 ? 3.115 23.059 -8.519 1.00 45.03 301 ARG A O 1
ATOM 2487 N N . ALA A 1 302 ? 1.084 22.243 -8.049 1.00 43.75 302 ALA A N 1
ATOM 2488 C CA . ALA A 1 302 ? 1.015 21.392 -9.239 1.00 43.75 302 ALA A CA 1
ATOM 2489 C C . ALA A 1 302 ? 1.070 22.227 -10.532 1.00 43.75 302 ALA A C 1
ATOM 2491 O O . ALA A 1 302 ? 1.828 21.885 -11.437 1.00 43.75 302 ALA A O 1
ATOM 2492 N N . TRP A 1 303 ? 0.376 23.369 -10.570 1.00 37.38 303 TRP A N 1
ATOM 2493 C CA . TRP A 1 303 ? 0.455 24.339 -11.668 1.00 37.38 303 TRP A CA 1
ATOM 2494 C C . TRP A 1 303 ? 1.861 24.934 -11.817 1.00 37.38 303 TRP A C 1
ATOM 2496 O O . TRP A 1 303 ? 2.365 25.045 -12.931 1.00 37.38 303 TRP A O 1
ATOM 2506 N N . SER A 1 304 ? 2.542 25.228 -10.706 1.00 33.62 304 SER A N 1
ATOM 2507 C CA . SER A 1 304 ? 3.915 25.762 -10.715 1.00 33.62 304 SER A CA 1
ATOM 2508 C C . SER A 1 304 ? 4.939 24.804 -11.349 1.00 33.62 304 SER A C 1
ATOM 2510 O O . SER A 1 304 ? 5.914 25.254 -11.942 1.00 33.62 304 SER A O 1
ATOM 2512 N N . TYR A 1 305 ? 4.720 23.486 -11.255 1.00 38.12 305 TYR A N 1
ATOM 2513 C CA . TYR A 1 305 ? 5.580 22.459 -11.867 1.00 38.12 305 TYR A CA 1
ATOM 2514 C C . TYR A 1 305 ? 5.141 22.033 -13.280 1.00 38.12 305 TYR A C 1
ATOM 2516 O O . TYR A 1 305 ? 5.784 21.167 -13.869 1.00 38.12 305 TYR A O 1
ATOM 2524 N N . MET A 1 306 ? 4.053 22.598 -13.816 1.00 34.97 306 MET A N 1
ATOM 2525 C CA . MET A 1 306 ? 3.517 22.285 -15.150 1.00 34.97 306 MET A CA 1
ATOM 2526 C C . MET A 1 306 ? 3.809 23.370 -16.202 1.00 34.97 306 MET A C 1
ATOM 2528 O O . MET A 1 306 ? 3.493 23.171 -17.371 1.00 34.97 306 MET A O 1
ATOM 2532 N N . VAL A 1 307 ? 4.421 24.495 -15.806 1.00 28.12 307 VAL A N 1
ATOM 2533 C CA . VAL A 1 307 ? 4.791 25.621 -16.694 1.00 28.12 307 VAL A CA 1
ATOM 2534 C C . VAL A 1 307 ? 6.293 25.611 -17.070 1.00 28.12 307 VAL A C 1
ATOM 2536 O O . VAL A 1 307 ? 6.790 26.550 -17.684 1.00 28.12 307 VAL A O 1
ATOM 2539 N N . LEU A 1 308 ? 7.026 24.533 -16.766 1.00 29.98 308 LEU A N 1
ATOM 2540 C CA . LEU A 1 308 ? 8.411 24.291 -17.209 1.00 29.98 308 LEU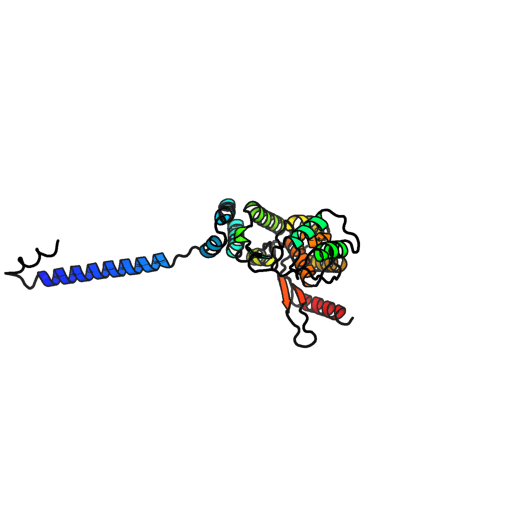 A CA 1
ATOM 2541 C C . LEU A 1 308 ? 8.550 22.883 -17.793 1.00 29.98 308 LEU A C 1
ATOM 2543 O O . LEU A 1 308 ? 9.347 22.729 -18.743 1.00 29.98 308 LEU A O 1
#

Organism: NCBI:txid1445607

Sequence (308 aa):
MILNIYHILCKENNHYFSMKTEYRCTLTLGIIFSLSFLCFFTIAGCTSKYDYIYQIAKENKEELQKVLDYYKKDSIKYKAADFLITNMAHGYPYTTTMDEYKCSIMSCTITKGVQDSLWKKIKSRQSEPLKVTKDQYIQDAQSLSAAYLINNIDEGFNTWKSTPWSNQIDFSTFCQHILPYRIQNEPISNWRKILRKKYAPYIVNIQSAEEAFILIYNKVMDEFKKGENDYPHQMDILMLDRIMKGNCMDRSLYMTSVMRALSIPAAYDYVPYWANFTSNGHSWVATSAMTLLLFLRMIDRAWSYMVL

Foldseek 3Di:
DPPPPPPPPPPDDDPPPVVVVVVVVVVVVVVVVVVVVVVVVVVVPPDDLQNVLCVVQPVLVVQLVVLLVVCVVPPLLNVLSSLQSSPQQAAAFDDPLLVVLLVVLVPDQDDPCPSVVSNVVSVVVDPDPDAGDPVRTDTCSHDPGNVLLNVLSVLLVVLLVPALCSVVADSVLSSPFQSDQDAPREHGDPLLQVLLVVQVVQCVPPNDLVVSLVSLVVVLVVQQAEDDDPDNDAYHLVSCVSNSYYHQQSSQRNSSSNSSSNVRGKHKDKDCQDPPDTNHIHIHIDGPSDDPVVVVVVVVVVVVVVVD

Radius of gyration: 29.88 Å; chains: 1; bounding box: 99×76×48 Å

Secondary structure (DSSP, 8-state):
--SSSTTSS--SS-TTHHHHHHHHHHHHHHHHHHHHHHHHHHHHT---TTHHHHHHHGGGHHHHHHHHHHTTT-HHHHHHHHHHHHTTT-EEE--HHHHHHHHHHHHS---TTHHHHHHHHHHTT-SS-----GGGEEEHHHH--HHHHHHHHHHHHHHHHHSGGGGGS-HHHHHHHTS----TTPPP--HHHHHHHHHGGGGTT---HHHHHHHHHHHHHHHSEE-----SSPPPHHHHHHH-EE-HHHHHHHHHHHHHHTT---EEEEESS-SSS-S--EEEEE-TT--HHHHHHHHHHHHHTT--

InterPro domains:
  IPR038765 Papain-like cysteine peptidase superfamily [SSF54001] (160-285)